Protein AF-A0A6M0Q3J5-F1 (afdb_monomer_lite)

Radius of gyration: 30.55 Å; chains: 1; bounding box: 60×65×87 Å

Organism: NCBI:txid1808955

Structure (mmCIF, N/CA/C/O backbone):
data_AF-A0A6M0Q3J5-F1
#
_entry.id   AF-A0A6M0Q3J5-F1
#
loop_
_atom_site.group_PDB
_atom_site.id
_atom_site.type_symbol
_atom_site.label_atom_id
_atom_site.label_alt_id
_atom_site.label_comp_id
_atom_site.label_asym_id
_atom_site.label_entity_id
_atom_site.label_seq_id
_atom_site.pdbx_PDB_ins_code
_atom_site.Cartn_x
_atom_site.Cartn_y
_atom_site.Cartn_z
_atom_site.occupancy
_atom_site.B_iso_or_equiv
_atom_site.auth_seq_id
_atom_site.auth_comp_id
_atom_site.auth_asym_id
_atom_site.auth_atom_id
_atom_site.pdbx_PDB_model_num
ATOM 1 N N . MET A 1 1 ? -9.191 -43.808 -15.922 1.00 65.81 1 MET A N 1
ATOM 2 C CA . MET A 1 1 ? -8.450 -42.594 -15.498 1.00 65.81 1 MET A CA 1
ATOM 3 C C . MET A 1 1 ? -8.724 -41.432 -16.451 1.00 65.81 1 MET A C 1
ATOM 5 O O . MET A 1 1 ? -8.985 -40.337 -15.970 1.00 65.81 1 MET A O 1
ATOM 9 N N . GLU A 1 2 ? -8.771 -41.676 -17.765 1.00 72.38 2 GLU A N 1
ATOM 10 C CA . GLU A 1 2 ? -9.111 -40.664 -18.781 1.00 72.38 2 GLU A CA 1
ATOM 11 C C . GLU A 1 2 ? -10.454 -39.964 -18.555 1.00 72.38 2 GLU A C 1
ATOM 13 O O . GLU A 1 2 ? -10.514 -38.746 -18.610 1.00 72.38 2 GLU A O 1
ATOM 18 N N . GLU A 1 3 ? -11.512 -40.691 -18.198 1.00 71.25 3 GLU A N 1
ATOM 19 C CA . GLU A 1 3 ? -12.834 -40.093 -17.959 1.00 71.25 3 GLU A CA 1
ATOM 20 C C . GLU A 1 3 ? -12.821 -39.019 -16.850 1.00 71.25 3 GLU A C 1
ATOM 22 O O . GLU A 1 3 ? -13.432 -37.958 -16.981 1.00 71.25 3 GLU A O 1
ATOM 27 N N . LYS A 1 4 ? -12.033 -39.239 -15.785 1.00 71.50 4 LYS A N 1
ATOM 28 C CA . LYS A 1 4 ? -11.842 -38.258 -14.703 1.00 71.50 4 LYS A CA 1
ATOM 29 C C . LYS A 1 4 ? -11.059 -37.030 -15.178 1.00 71.50 4 LYS A C 1
ATOM 31 O O . LYS A 1 4 ? -11.392 -35.917 -14.782 1.00 71.50 4 LYS A O 1
ATOM 36 N N . LEU A 1 5 ? -10.060 -37.217 -16.044 1.00 77.62 5 LEU A N 1
ATOM 37 C CA . LEU A 1 5 ? -9.292 -36.123 -16.655 1.00 77.62 5 LEU A CA 1
ATOM 38 C C . LEU A 1 5 ? -10.153 -35.289 -17.612 1.00 77.62 5 LEU A C 1
ATOM 40 O O . LEU A 1 5 ? -10.054 -34.062 -17.621 1.00 77.62 5 LEU A O 1
ATOM 44 N N . THR A 1 6 ? -11.035 -35.938 -18.370 1.00 77.56 6 THR A N 1
ATOM 45 C CA . THR A 1 6 ? -11.965 -35.275 -19.290 1.00 77.56 6 THR A CA 1
ATOM 46 C C . THR A 1 6 ? -13.000 -34.451 -18.528 1.00 77.56 6 THR A C 1
ATOM 48 O O . THR A 1 6 ? -13.228 -33.291 -18.872 1.00 77.56 6 THR A O 1
ATOM 51 N N . ASN A 1 7 ? -13.557 -34.992 -17.440 1.00 74.44 7 ASN A N 1
ATOM 52 C CA . ASN A 1 7 ? -14.497 -34.266 -16.583 1.00 74.44 7 ASN A CA 1
ATOM 53 C C . ASN A 1 7 ? -13.834 -33.084 -15.860 1.00 74.44 7 ASN A C 1
ATOM 55 O O . ASN A 1 7 ? -14.429 -32.011 -15.790 1.00 74.44 7 ASN A O 1
ATOM 59 N N . LEU A 1 8 ? -12.584 -33.231 -15.407 1.00 72.88 8 LEU A N 1
ATOM 60 C CA . LEU A 1 8 ? -11.825 -32.136 -14.796 1.00 72.88 8 LEU A CA 1
ATOM 61 C C . LEU A 1 8 ? -11.532 -31.014 -15.803 1.00 72.88 8 LEU A C 1
ATOM 63 O O . LEU A 1 8 ? -11.760 -29.847 -15.498 1.00 72.88 8 LEU A O 1
ATOM 67 N N . ARG A 1 9 ? -11.099 -31.353 -17.028 1.00 74.25 9 ARG A N 1
ATOM 68 C CA . ARG A 1 9 ? -10.924 -30.369 -18.114 1.00 74.25 9 ARG A CA 1
ATOM 69 C C . ARG A 1 9 ? -12.221 -29.631 -18.415 1.00 74.25 9 ARG A C 1
ATOM 71 O O . ARG A 1 9 ? -12.205 -28.418 -18.590 1.00 74.25 9 ARG A O 1
ATOM 78 N N . LYS A 1 10 ? -13.341 -30.353 -18.471 1.00 77.06 10 LYS A N 1
ATOM 79 C CA . LYS A 1 10 ? -14.651 -29.764 -18.755 1.00 77.06 10 LYS A CA 1
ATOM 80 C C . LYS A 1 10 ? -15.089 -28.811 -17.640 1.00 77.06 10 LYS A C 1
ATOM 82 O O . LYS A 1 10 ? -15.526 -27.713 -17.956 1.00 77.06 10 LYS A O 1
ATOM 87 N N . ALA A 1 11 ? -14.881 -29.190 -16.376 1.00 73.12 11 ALA A N 1
ATOM 88 C CA . ALA A 1 11 ? -15.165 -28.352 -15.211 1.00 73.12 11 ALA A CA 1
ATOM 89 C C . AL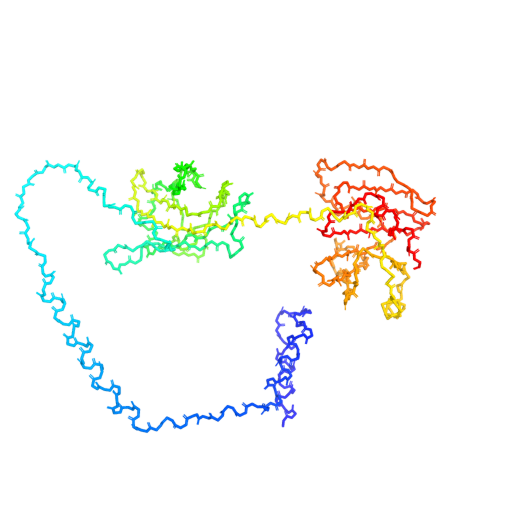A A 1 11 ? -14.269 -27.104 -15.144 1.00 73.12 11 ALA A C 1
ATOM 91 O O . ALA A 1 11 ? -14.760 -26.015 -14.871 1.00 73.12 11 ALA A O 1
ATOM 92 N N . MET A 1 12 ? -12.973 -27.233 -15.453 1.00 64.38 12 MET A N 1
ATOM 93 C CA . MET A 1 12 ? -12.054 -26.090 -15.536 1.00 64.38 12 MET A CA 1
ATOM 94 C C . MET A 1 12 ? -12.415 -25.131 -16.677 1.00 64.38 12 MET A C 1
ATOM 96 O O . MET A 1 12 ? -12.237 -23.927 -16.539 1.00 64.38 12 MET A O 1
ATOM 100 N N . ASN A 1 13 ? -12.945 -25.652 -17.786 1.00 62.03 13 ASN A N 1
ATOM 101 C CA . ASN A 1 13 ? -13.347 -24.848 -18.941 1.00 62.03 13 ASN A CA 1
ATOM 102 C C . ASN A 1 13 ? -14.748 -24.223 -18.805 1.00 62.03 13 ASN A C 1
ATOM 104 O O . ASN A 1 13 ? -15.088 -23.353 -19.609 1.00 62.03 13 ASN A O 1
ATOM 108 N N . SER A 1 14 ? -15.569 -24.673 -17.846 1.00 64.25 14 SER A N 1
ATOM 109 C CA . SER A 1 14 ? -16.955 -24.221 -17.657 1.00 64.25 14 SER A CA 1
ATOM 110 C C . SER A 1 14 ? -17.139 -23.179 -16.553 1.00 64.25 14 SER A C 1
ATOM 112 O O . SER A 1 14 ? -18.271 -22.765 -16.313 1.00 64.25 14 SER A O 1
ATOM 114 N N . THR A 1 15 ? -16.082 -22.764 -15.851 1.00 60.84 15 THR A N 1
ATOM 115 C CA . THR A 1 15 ? -16.193 -21.672 -14.875 1.00 60.84 15 THR A CA 1
ATOM 116 C C . THR A 1 15 ? -16.278 -20.325 -15.596 1.00 60.84 15 THR A C 1
ATOM 118 O O . THR A 1 15 ? -15.696 -20.118 -16.660 1.00 60.84 15 THR A O 1
ATOM 121 N N . THR A 1 16 ? -17.010 -19.381 -15.011 1.00 45.00 16 THR A N 1
ATOM 122 C CA . THR A 1 16 ? -17.243 -18.022 -15.536 1.00 45.00 16 THR A CA 1
ATOM 123 C C . THR A 1 16 ? -16.003 -17.118 -15.511 1.00 45.00 16 THR A C 1
ATOM 125 O O . THR A 1 16 ? -16.089 -15.950 -15.876 1.00 45.00 16 THR A O 1
ATOM 128 N N . HIS A 1 17 ? -14.839 -17.647 -15.124 1.00 51.31 17 HIS A N 1
ATOM 129 C CA . HIS A 1 17 ? -13.573 -16.925 -15.009 1.00 51.31 17 HIS A CA 1
ATOM 130 C C . HIS A 1 17 ? -12.544 -17.497 -15.998 1.00 51.31 17 HIS A C 1
ATOM 132 O O . HIS A 1 17 ? -11.647 -18.253 -15.625 1.00 51.31 17 HIS A O 1
ATOM 138 N N . LYS A 1 18 ? -12.690 -17.167 -17.289 1.00 44.41 18 LYS A N 1
ATOM 139 C CA . LYS A 1 18 ? -11.701 -17.492 -18.332 1.00 44.41 18 LYS A CA 1
ATOM 140 C C . LYS A 1 18 ? -10.540 -16.491 -18.279 1.00 44.41 18 LYS A C 1
ATOM 142 O O . LYS A 1 18 ? -10.718 -15.343 -18.661 1.00 44.41 18 LYS A O 1
ATOM 147 N N . GLY A 1 19 ? -9.362 -16.937 -17.837 1.00 56.72 19 GLY A N 1
ATOM 148 C CA . GLY A 1 19 ? -8.134 -16.131 -17.799 1.00 56.72 19 GLY A CA 1
ATOM 149 C C . GLY A 1 19 ? -6.915 -16.914 -17.292 1.00 56.72 19 GLY A C 1
ATOM 150 O O . GLY A 1 19 ? -7.058 -17.969 -16.668 1.00 56.72 19 GLY A O 1
ATOM 151 N N . THR A 1 20 ? -5.711 -16.413 -17.584 1.00 56.66 20 THR A N 1
ATOM 152 C CA . THR A 1 20 ? -4.378 -16.963 -17.252 1.00 56.66 20 THR A CA 1
ATOM 153 C C . THR A 1 20 ? -4.067 -16.914 -15.746 1.00 56.66 20 THR A C 1
ATOM 155 O O . THR A 1 20 ? -3.106 -16.296 -15.313 1.00 56.66 20 THR A O 1
ATOM 158 N N . HIS A 1 21 ? -4.866 -17.576 -14.906 1.00 61.03 21 HIS A N 1
ATOM 159 C CA . HIS A 1 21 ? -4.703 -17.474 -13.447 1.00 61.03 21 HIS A CA 1
ATOM 160 C C . HIS A 1 21 ? -3.778 -18.507 -12.810 1.00 61.03 21 HIS A C 1
ATOM 162 O O . HIS A 1 21 ? -3.413 -18.340 -11.651 1.00 61.03 21 HIS A O 1
ATOM 168 N N . PHE A 1 22 ? -3.371 -19.552 -13.534 1.00 61.06 22 PHE A N 1
ATOM 169 C CA . PHE A 1 22 ? -2.391 -20.489 -12.997 1.00 61.06 22 PHE A CA 1
ATOM 170 C C . PHE A 1 22 ? -0.996 -20.134 -13.477 1.00 61.06 22 PHE A C 1
ATOM 172 O O . PHE A 1 22 ? -0.656 -20.374 -14.637 1.00 61.06 22 PHE A O 1
ATOM 179 N N . THR A 1 23 ? -0.173 -19.626 -12.563 1.00 69.38 23 THR A N 1
ATOM 180 C CA . THR A 1 23 ? 1.272 -19.538 -12.795 1.00 69.38 23 THR A CA 1
ATOM 181 C C . THR A 1 23 ? 1.825 -20.942 -13.058 1.00 69.38 23 THR A C 1
ATOM 183 O O . THR A 1 23 ? 1.262 -21.941 -12.588 1.00 69.38 23 THR A O 1
ATOM 186 N N . GLU A 1 24 ? 2.938 -21.068 -13.787 1.00 68.62 24 GLU A N 1
ATOM 187 C CA . GLU A 1 24 ? 3.548 -22.389 -14.029 1.00 68.62 24 GLU A CA 1
ATOM 188 C C . GLU A 1 24 ? 3.849 -23.137 -12.717 1.00 68.62 24 GLU A C 1
ATOM 190 O O . GLU A 1 24 ? 3.681 -24.354 -12.634 1.00 68.62 24 GLU A O 1
ATOM 195 N N . ILE A 1 25 ? 4.145 -22.407 -11.636 1.00 63.59 25 ILE A N 1
ATOM 196 C CA . ILE A 1 25 ? 4.325 -22.959 -10.286 1.00 63.59 25 ILE A CA 1
ATOM 197 C C . ILE A 1 25 ? 3.038 -23.626 -9.770 1.00 63.59 25 ILE A C 1
ATOM 199 O O . ILE A 1 25 ? 3.082 -24.735 -9.228 1.00 63.59 25 ILE A O 1
ATOM 203 N N . GLN A 1 26 ? 1.876 -22.990 -9.943 1.00 64.12 26 GLN A N 1
ATOM 204 C CA . GLN A 1 26 ? 0.592 -23.567 -9.537 1.00 64.12 26 GLN A CA 1
ATOM 205 C C . GLN A 1 26 ? 0.218 -24.773 -10.407 1.00 64.12 26 GLN A C 1
ATOM 207 O O . GLN A 1 26 ? -0.245 -25.786 -9.877 1.00 64.12 26 GLN A O 1
ATOM 212 N N . LYS A 1 27 ? 0.511 -24.734 -11.715 1.00 74.81 27 LYS A N 1
ATOM 213 C CA . LYS A 1 27 ? 0.325 -25.893 -12.605 1.00 74.81 27 LYS A CA 1
ATOM 214 C C . LYS A 1 27 ? 1.196 -27.081 -12.179 1.00 74.81 27 LYS A C 1
ATOM 216 O O . LYS A 1 27 ? 0.712 -28.213 -12.176 1.00 74.81 27 LYS A O 1
ATOM 221 N N . ILE A 1 28 ? 2.444 -26.850 -11.760 1.00 67.94 28 ILE A N 1
ATOM 222 C CA . ILE A 1 28 ? 3.341 -27.896 -11.235 1.00 67.94 28 ILE A CA 1
ATOM 223 C C . ILE A 1 28 ? 2.792 -28.497 -9.932 1.00 67.94 28 ILE A C 1
ATOM 225 O O . ILE A 1 28 ? 2.789 -29.721 -9.783 1.00 67.94 28 ILE A O 1
ATOM 229 N N . LYS A 1 29 ? 2.281 -27.672 -9.005 1.00 68.81 29 LYS A N 1
ATOM 230 C CA . LYS A 1 29 ? 1.655 -28.155 -7.758 1.00 68.81 29 LYS A CA 1
ATOM 231 C C . LYS A 1 29 ? 0.421 -29.022 -8.032 1.00 68.81 29 LYS A C 1
ATOM 233 O O . LYS A 1 29 ? 0.284 -30.084 -7.430 1.00 68.81 29 LYS A O 1
ATOM 238 N N . ILE A 1 30 ? -0.421 -28.629 -8.989 1.00 70.94 30 ILE A N 1
ATOM 239 C CA . ILE A 1 30 ? -1.600 -29.405 -9.407 1.00 70.94 30 ILE A CA 1
ATOM 240 C C . ILE A 1 30 ? -1.184 -30.730 -10.065 1.00 70.94 30 ILE A C 1
ATOM 242 O O . ILE A 1 30 ? -1.734 -31.779 -9.732 1.00 70.94 30 ILE A O 1
ATOM 246 N N . ARG A 1 31 ? -0.171 -30.724 -10.948 1.00 72.50 31 ARG A N 1
ATOM 247 C CA . ARG A 1 31 ? 0.362 -31.960 -11.553 1.00 72.50 31 ARG A CA 1
ATOM 248 C C . ARG A 1 31 ? 0.915 -32.913 -10.490 1.00 72.50 31 ARG A C 1
ATOM 250 O O . ARG A 1 31 ? 0.616 -34.102 -10.562 1.00 72.50 31 ARG A O 1
ATOM 257 N N . LYS A 1 32 ? 1.648 -32.410 -9.488 1.00 66.50 32 LYS A N 1
ATOM 258 C CA . LYS A 1 32 ? 2.148 -33.218 -8.359 1.00 66.50 32 LYS A CA 1
ATOM 259 C C . LYS A 1 32 ? 1.013 -33.812 -7.516 1.00 66.50 32 LYS A C 1
ATOM 261 O O . LYS A 1 32 ? 1.089 -34.980 -7.155 1.00 66.50 32 LYS A O 1
ATOM 266 N N . ALA A 1 33 ? -0.054 -33.053 -7.263 1.00 66.50 33 ALA A N 1
ATOM 267 C CA . ALA A 1 33 ? -1.224 -33.547 -6.532 1.00 66.50 33 ALA A CA 1
ATOM 268 C C . ALA A 1 33 ? -2.001 -34.633 -7.305 1.00 66.50 33 ALA A C 1
ATOM 270 O O . ALA A 1 33 ? -2.508 -35.576 -6.704 1.00 66.50 33 ALA A O 1
ATOM 271 N N . LEU A 1 34 ? -2.069 -34.531 -8.638 1.00 67.69 34 LEU A N 1
ATOM 272 C CA . LEU A 1 34 ? -2.771 -35.496 -9.494 1.00 67.69 34 LEU A CA 1
ATOM 273 C C . LEU A 1 34 ? -2.022 -36.823 -9.682 1.00 67.69 34 LEU A C 1
ATOM 275 O O . LEU A 1 34 ? -2.671 -37.849 -9.873 1.00 67.69 34 LEU A O 1
ATOM 279 N N . HIS A 1 35 ? -0.687 -36.823 -9.624 1.00 64.69 35 HIS A N 1
ATOM 280 C CA . HIS A 1 35 ? 0.125 -38.027 -9.855 1.00 64.69 35 HIS A CA 1
ATOM 281 C C . HIS A 1 35 ? 0.341 -38.898 -8.607 1.00 64.69 35 HIS A C 1
ATOM 283 O O . HIS A 1 35 ? 1.013 -39.915 -8.698 1.00 64.69 35 HIS A O 1
ATOM 289 N N . GLY A 1 36 ? -0.273 -38.573 -7.463 1.00 53.09 36 GLY A N 1
ATOM 290 C CA . GLY A 1 36 ? -0.495 -39.549 -6.389 1.00 53.09 36 GLY A CA 1
ATOM 291 C C . GLY A 1 36 ? 0.750 -40.194 -5.757 1.00 53.09 36 GLY A C 1
ATOM 292 O O . GLY A 1 36 ? 0.608 -41.212 -5.083 1.00 53.09 36 GLY A O 1
ATOM 293 N N . GLU A 1 37 ? 1.949 -39.627 -5.901 1.00 48.47 37 GLU A N 1
ATOM 294 C CA . GLU A 1 37 ? 3.165 -40.101 -5.214 1.00 48.47 37 GLU A CA 1
ATOM 295 C C . GLU A 1 37 ? 3.321 -39.444 -3.839 1.00 48.47 37 GLU A C 1
ATOM 297 O O . GLU A 1 37 ? 4.296 -38.773 -3.517 1.00 48.47 37 GLU A O 1
ATOM 302 N N . GLY A 1 38 ? 2.296 -39.621 -3.014 1.00 52.16 38 GLY A N 1
ATOM 303 C CA . GLY A 1 38 ? 2.264 -39.110 -1.653 1.00 52.16 38 GLY A CA 1
ATOM 304 C C . GLY A 1 38 ? 1.264 -39.884 -0.819 1.00 52.16 38 GLY A C 1
ATOM 305 O O . GLY A 1 38 ? 0.339 -39.298 -0.262 1.00 52.16 38 GLY A O 1
ATOM 306 N N . LYS A 1 39 ? 1.417 -41.214 -0.749 1.00 44.00 39 LYS A N 1
ATOM 307 C CA . LYS A 1 39 ? 0.810 -41.992 0.335 1.00 44.00 39 LYS A CA 1
ATOM 308 C C . LYS A 1 39 ? 1.427 -41.495 1.641 1.00 44.00 39 LYS A C 1
ATOM 310 O O . LYS A 1 39 ? 2.462 -41.992 2.068 1.00 44.00 39 LYS A O 1
ATOM 315 N N . ILE A 1 40 ? 0.796 -40.502 2.260 1.00 46.41 40 ILE A N 1
ATOM 316 C CA . ILE A 1 40 ? 0.988 -40.233 3.680 1.00 46.41 40 ILE A CA 1
ATOM 317 C C . ILE A 1 40 ? 0.460 -41.483 4.373 1.00 46.41 40 ILE A C 1
ATOM 319 O O . ILE A 1 40 ? -0.748 -41.725 4.411 1.00 46.41 40 ILE A O 1
ATOM 323 N N . GLU A 1 41 ? 1.379 -42.336 4.816 1.00 43.38 41 GLU A N 1
ATOM 324 C CA . GLU A 1 41 ? 1.047 -43.474 5.653 1.00 43.38 41 GLU A CA 1
ATOM 325 C C . GLU A 1 41 ? 0.266 -42.943 6.852 1.00 43.38 41 GLU A C 1
ATOM 327 O O . GLU A 1 41 ? 0.770 -42.161 7.657 1.00 43.38 41 GLU A O 1
ATOM 332 N N . SER A 1 42 ? -1.006 -43.331 6.941 1.00 46.59 42 SER A N 1
ATOM 333 C CA . SER A 1 42 ? -1.836 -43.057 8.102 1.00 46.59 42 SER A CA 1
ATOM 334 C C . SER A 1 42 ? -1.119 -43.638 9.316 1.00 46.59 42 SER A C 1
ATOM 336 O O . SER A 1 42 ? -1.055 -44.863 9.472 1.00 46.59 42 SER A O 1
ATOM 338 N N . ILE A 1 43 ? -0.549 -42.770 10.149 1.00 44.81 43 ILE A N 1
ATOM 339 C CA . ILE A 1 43 ? 0.088 -43.156 11.402 1.00 44.81 43 ILE A CA 1
ATOM 340 C C . ILE A 1 43 ? -0.984 -43.885 12.208 1.00 44.81 43 ILE A C 1
ATOM 342 O O . ILE A 1 43 ? -1.943 -43.280 12.686 1.00 44.81 43 ILE A O 1
ATOM 346 N N . LYS A 1 44 ? -0.858 -45.212 12.308 1.00 48.44 44 LYS A N 1
ATOM 347 C CA . LYS A 1 44 ? -1.706 -46.039 13.166 1.00 48.44 44 LYS A CA 1
ATOM 348 C C . LYS A 1 44 ? -1.445 -45.598 14.599 1.00 48.44 44 LYS A C 1
ATOM 350 O O . LYS A 1 44 ? -0.504 -46.072 15.235 1.00 48.44 44 LYS A O 1
ATOM 355 N N . LEU A 1 45 ? -2.256 -44.659 15.083 1.00 50.44 45 LEU A N 1
ATOM 356 C CA . LEU A 1 45 ? -2.202 -44.169 16.449 1.00 50.44 45 LEU A CA 1
ATOM 357 C C . LEU A 1 45 ? -2.419 -45.377 17.370 1.00 50.44 45 LEU A C 1
ATOM 359 O O . LEU A 1 45 ? -3.498 -45.974 17.413 1.00 50.44 45 LEU A O 1
ATOM 363 N N . LYS A 1 46 ? -1.346 -45.816 18.034 1.00 57.97 46 LYS A N 1
ATOM 364 C CA . LYS A 1 46 ? -1.377 -46.976 18.924 1.00 57.97 46 LYS A CA 1
ATOM 365 C C . LYS A 1 46 ? -2.363 -46.665 20.049 1.00 57.97 46 LYS A C 1
ATOM 367 O O . LYS A 1 46 ? -2.237 -45.630 20.696 1.00 57.97 46 LYS A O 1
ATOM 372 N N . ARG A 1 47 ? -3.306 -47.580 20.310 1.00 59.22 47 ARG A N 1
ATOM 373 C CA . ARG A 1 47 ? -4.355 -47.468 21.352 1.00 59.22 47 ARG A CA 1
ATOM 374 C C . ARG A 1 47 ? -3.823 -47.055 22.735 1.00 59.22 47 ARG A C 1
ATOM 376 O O . ARG A 1 47 ? -4.573 -46.515 23.532 1.00 59.22 47 ARG A O 1
ATOM 383 N N . TYR A 1 48 ? -2.529 -47.244 22.990 1.00 62.06 48 TYR A N 1
ATOM 384 C CA . TYR A 1 48 ? -1.825 -46.769 24.180 1.00 62.06 48 TYR A CA 1
ATOM 385 C C . TYR A 1 48 ? -1.887 -45.241 24.386 1.00 62.06 48 TYR A C 1
ATOM 387 O O . TYR A 1 48 ? -1.977 -44.792 25.522 1.00 62.06 48 TYR A O 1
ATOM 395 N N . LEU A 1 49 ? -1.919 -44.432 23.319 1.00 58.88 49 LEU A N 1
ATOM 396 C CA . LEU A 1 49 ? -1.933 -42.963 23.429 1.00 58.88 49 LEU A CA 1
ATOM 397 C C . LEU A 1 49 ? -3.257 -42.436 24.017 1.00 58.88 49 LEU A C 1
ATOM 399 O O . LEU A 1 49 ? -3.262 -41.443 24.738 1.00 58.88 49 LEU A O 1
ATOM 403 N N . VAL A 1 50 ? -4.363 -43.162 23.810 1.00 62.44 50 VAL A N 1
ATOM 404 C CA . VAL A 1 50 ? -5.670 -42.851 24.418 1.00 62.44 50 VAL A CA 1
ATOM 405 C C . VAL A 1 50 ? -5.650 -43.065 25.937 1.00 62.44 50 VAL A C 1
ATOM 407 O O . VAL A 1 50 ? -6.269 -42.295 26.662 1.00 62.44 50 VAL A O 1
ATOM 410 N N . TYR A 1 51 ? -4.901 -44.056 26.433 1.00 69.38 51 TYR A N 1
ATOM 411 C CA . TYR A 1 51 ? -4.804 -44.346 27.870 1.00 69.38 51 TYR A CA 1
ATOM 412 C C . TYR A 1 51 ? -3.893 -43.377 28.636 1.00 69.38 51 TYR A C 1
ATOM 414 O O . TYR A 1 51 ? -4.054 -43.225 29.843 1.00 69.38 51 TYR A O 1
ATOM 422 N N . VAL A 1 52 ? -2.954 -42.708 27.957 1.00 72.00 52 VAL A N 1
ATOM 423 C CA . VAL A 1 52 ? -2.068 -41.712 28.589 1.00 72.00 52 VAL A CA 1
ATOM 424 C C . VAL A 1 52 ? -2.734 -40.331 28.668 1.00 72.00 52 VAL A C 1
ATOM 426 O O . VAL A 1 52 ? -2.486 -39.584 29.609 1.00 72.00 52 VAL A O 1
ATOM 429 N N . MET A 1 53 ? -3.624 -39.996 27.729 1.00 68.81 53 MET A N 1
ATOM 430 C CA . MET A 1 53 ? -4.252 -38.665 27.665 1.00 68.81 53 MET A CA 1
ATOM 431 C C . MET A 1 53 ? -5.471 -38.497 28.591 1.00 68.81 53 MET A C 1
ATOM 433 O O . MET A 1 53 ? -5.794 -37.375 28.988 1.00 68.81 53 MET A O 1
ATOM 437 N N . THR A 1 54 ? -6.143 -39.585 28.978 1.00 74.94 54 THR A N 1
ATOM 438 C CA . THR A 1 54 ? -7.301 -39.555 29.891 1.00 74.94 54 THR A CA 1
ATOM 439 C C . THR A 1 54 ? -6.983 -39.078 31.315 1.00 74.94 54 THR A C 1
ATOM 441 O O . THR A 1 54 ? -7.708 -38.219 31.811 1.00 74.94 54 THR A O 1
ATOM 444 N N . PRO A 1 55 ? -5.919 -39.535 32.003 1.00 78.25 55 PRO A N 1
ATOM 445 C CA . PRO A 1 55 ? -5.613 -39.013 33.337 1.00 78.25 55 PRO A CA 1
ATOM 446 C C . PRO A 1 55 ? -5.189 -37.535 33.306 1.00 78.25 55 PRO A C 1
ATOM 448 O O . PRO A 1 55 ? -5.545 -36.782 34.208 1.00 78.25 55 PRO A O 1
ATOM 451 N N . VAL A 1 56 ? -4.503 -37.086 32.246 1.00 80.44 56 VAL A N 1
ATOM 452 C CA . VAL A 1 56 ? -4.073 -35.681 32.091 1.00 80.44 56 VAL A CA 1
ATOM 453 C C . VAL A 1 56 ? -5.271 -34.733 31.979 1.00 80.44 56 VAL A C 1
ATOM 455 O O . VAL A 1 56 ? -5.281 -33.671 32.598 1.00 80.44 56 VAL A O 1
ATOM 458 N N . THR A 1 57 ? -6.312 -35.131 31.245 1.00 78.12 57 THR A N 1
ATOM 459 C CA . THR A 1 57 ? -7.539 -34.329 31.105 1.00 78.12 57 THR A CA 1
ATOM 460 C C . THR A 1 57 ? -8.342 -34.250 32.405 1.00 78.12 57 THR A C 1
ATOM 462 O O . THR A 1 57 ? -8.863 -33.183 32.723 1.00 78.12 57 THR A O 1
ATOM 465 N N . ILE A 1 58 ? -8.377 -35.322 33.206 1.00 84.00 58 ILE A N 1
ATOM 466 C CA . ILE A 1 58 ? -9.035 -35.316 34.526 1.00 84.00 58 ILE A CA 1
ATOM 467 C C . ILE A 1 58 ? -8.313 -34.371 35.502 1.00 84.00 58 ILE A C 1
ATOM 469 O O . ILE A 1 58 ? -8.967 -33.616 36.220 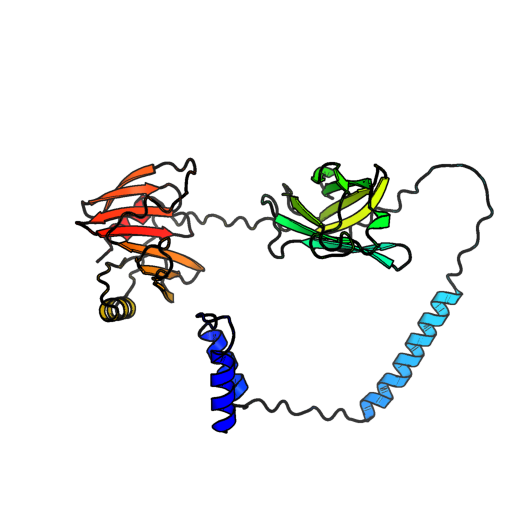1.00 84.00 58 ILE A O 1
ATOM 473 N N . VAL A 1 59 ? -6.976 -34.363 35.503 1.00 87.62 59 VAL A N 1
ATOM 474 C CA . VAL A 1 59 ? -6.186 -33.461 36.361 1.00 87.62 59 VAL A CA 1
ATOM 475 C C . VAL A 1 59 ? -6.381 -31.995 35.961 1.00 87.62 59 VAL A C 1
ATOM 477 O O . VAL A 1 59 ? -6.586 -31.151 36.829 1.00 87.62 59 VAL A O 1
ATOM 480 N N . LEU A 1 60 ? -6.392 -31.686 34.660 1.00 81.31 60 LEU A N 1
ATOM 481 C CA . LEU A 1 60 ? -6.651 -30.326 34.168 1.00 81.31 60 LEU A CA 1
ATOM 482 C C . LEU A 1 60 ? -8.055 -29.822 34.536 1.00 81.31 60 LEU A C 1
ATOM 484 O O . LEU A 1 60 ? -8.200 -28.672 34.951 1.00 81.31 60 LEU A O 1
ATOM 488 N N . ALA A 1 61 ? -9.074 -30.680 34.447 1.00 81.44 61 ALA A N 1
ATOM 489 C CA . ALA A 1 61 ? -10.434 -30.330 34.853 1.00 81.44 61 ALA A CA 1
ATOM 490 C C . ALA A 1 61 ? -10.543 -30.068 36.368 1.00 81.44 61 ALA A C 1
ATOM 492 O O . ALA A 1 61 ? -11.219 -29.127 36.779 1.00 81.44 61 ALA A O 1
ATOM 493 N N . ALA A 1 62 ? -9.841 -30.848 37.200 1.00 82.06 62 ALA A N 1
ATOM 494 C CA . ALA A 1 62 ? -9.811 -30.633 38.647 1.00 82.06 62 ALA A CA 1
ATOM 495 C C . ALA A 1 62 ? -9.150 -29.295 39.027 1.00 82.06 62 ALA A C 1
ATOM 497 O O . ALA A 1 62 ? -9.647 -28.599 39.910 1.00 82.06 62 ALA A O 1
ATOM 498 N N . ILE A 1 63 ? -8.076 -28.903 38.330 1.00 82.88 63 ILE A N 1
ATOM 499 C CA . ILE A 1 63 ? -7.395 -27.616 38.551 1.00 82.88 63 ILE A CA 1
ATOM 500 C C . ILE A 1 63 ? -8.321 -26.441 38.203 1.00 82.88 63 ILE A C 1
ATOM 502 O O . ILE A 1 63 ? -8.444 -25.509 38.998 1.00 82.88 63 ILE A O 1
ATOM 506 N N . MET A 1 64 ? -9.024 -26.507 37.067 1.00 77.69 64 MET A N 1
ATOM 507 C CA . MET A 1 64 ? -9.997 -25.476 36.672 1.00 77.69 64 MET A CA 1
ATOM 508 C C . MET A 1 64 ? -11.114 -25.310 37.712 1.00 77.69 64 MET A C 1
ATOM 510 O O . MET A 1 64 ? -11.426 -24.186 38.099 1.00 77.69 64 MET A O 1
ATOM 514 N N . LEU A 1 65 ? -11.638 -26.417 38.251 1.00 76.94 65 LEU A N 1
ATOM 515 C CA . LEU A 1 65 ? -12.701 -26.377 39.261 1.00 76.94 65 LEU A CA 1
ATOM 516 C C . LEU A 1 65 ? -12.240 -25.739 40.584 1.00 76.94 65 LEU A C 1
ATOM 518 O O . LEU A 1 65 ? -13.013 -25.061 41.257 1.00 76.94 65 LEU A O 1
ATOM 522 N N . THR A 1 66 ? -10.970 -25.931 40.962 1.00 74.69 66 THR A N 1
ATOM 523 C CA . THR A 1 66 ? -10.418 -25.285 42.164 1.00 74.69 66 THR A CA 1
ATOM 524 C C . THR A 1 66 ? -10.214 -23.781 41.994 1.00 74.69 66 THR A C 1
ATOM 526 O O . THR A 1 66 ? -10.352 -23.050 42.970 1.00 74.69 66 THR A O 1
ATOM 529 N N . PHE A 1 67 ? -9.951 -23.309 40.771 1.00 71.12 67 PHE A N 1
ATOM 530 C CA . PHE A 1 67 ? -9.713 -21.891 40.491 1.00 71.12 67 PHE A CA 1
ATOM 531 C C . PHE A 1 67 ? -11.005 -21.057 40.554 1.00 71.12 67 PHE A C 1
ATOM 533 O O . PHE A 1 67 ? -10.987 -19.923 41.033 1.00 71.12 67 PHE A O 1
ATOM 540 N N . GLU A 1 68 ? -12.143 -21.630 40.143 1.00 64.56 68 GLU A N 1
ATOM 541 C CA . GLU A 1 68 ? -13.461 -20.984 40.260 1.00 64.56 68 GLU A CA 1
ATOM 542 C C . GLU A 1 68 ? -13.937 -20.866 41.716 1.00 64.56 68 GLU A C 1
ATOM 544 O O . GLU A 1 68 ? -14.550 -19.866 42.090 1.00 64.56 68 GLU A O 1
ATOM 549 N N . LEU A 1 69 ? -13.614 -21.841 42.572 1.00 64.50 69 LEU A N 1
ATOM 550 C CA . LEU A 1 69 ? -14.044 -21.830 43.975 1.00 64.50 69 LEU A CA 1
ATOM 551 C C . LEU A 1 69 ? -13.271 -20.823 44.839 1.00 64.50 69 LEU A C 1
ATOM 553 O O . LEU A 1 69 ? -13.833 -20.288 45.793 1.00 64.50 69 LEU A O 1
ATOM 557 N N . THR A 1 70 ? -12.008 -20.529 44.518 1.00 64.62 70 THR A N 1
ATOM 558 C CA . THR A 1 70 ? -11.193 -19.578 45.297 1.00 64.62 70 THR A CA 1
ATOM 559 C C . THR A 1 70 ? -11.334 -18.123 44.855 1.00 64.62 70 THR A C 1
ATOM 561 O O . THR A 1 70 ? -11.029 -17.233 45.643 1.00 64.62 70 THR A O 1
ATOM 564 N N . ASN A 1 71 ? -11.836 -17.861 43.644 1.00 55.50 71 ASN A N 1
ATOM 565 C CA . ASN A 1 71 ? -11.985 -16.506 43.097 1.00 55.50 71 ASN A CA 1
ATOM 566 C C . ASN A 1 71 ? -13.413 -15.947 43.203 1.00 55.50 71 ASN A C 1
ATOM 568 O O . ASN A 1 71 ? -13.794 -15.077 42.422 1.00 55.50 71 ASN A O 1
ATOM 572 N N . SER A 1 72 ? -14.209 -16.409 44.172 1.00 48.75 72 SER A N 1
ATOM 573 C CA . SER A 1 72 ? -15.491 -15.759 44.465 1.00 48.75 72 SER A CA 1
ATOM 574 C C . SER A 1 72 ? -15.247 -14.302 44.889 1.00 48.75 72 SER A C 1
ATOM 576 O O . SER A 1 72 ? -14.574 -14.073 45.899 1.00 48.75 72 SER A O 1
ATOM 578 N N . PRO A 1 73 ? -15.763 -13.304 44.149 1.00 47.47 73 PRO A N 1
ATOM 579 C CA . PRO A 1 73 ? -15.583 -11.908 44.500 1.00 47.47 73 PRO A CA 1
ATOM 580 C C . PRO A 1 73 ? -16.293 -11.628 45.826 1.00 47.47 73 PRO A C 1
ATOM 582 O O . PRO A 1 73 ? -17.499 -11.828 45.973 1.00 47.47 73 PRO A O 1
ATOM 585 N N . VAL A 1 74 ? -15.522 -11.168 46.810 1.00 48.84 74 VAL A N 1
ATOM 586 C CA . VAL A 1 74 ? -16.043 -10.590 48.048 1.00 48.84 74 VAL A CA 1
ATOM 587 C C . VAL A 1 74 ? -16.925 -9.407 47.656 1.00 48.84 74 VAL A C 1
ATOM 589 O O . VAL A 1 74 ? -16.413 -8.409 47.164 1.00 48.84 74 VAL A O 1
ATOM 592 N N . ASN A 1 75 ? -18.239 -9.530 47.856 1.00 49.38 75 ASN A N 1
ATOM 593 C CA . ASN A 1 75 ? -19.199 -8.437 47.690 1.00 49.38 75 ASN A CA 1
ATOM 594 C C . ASN A 1 75 ? -18.822 -7.267 48.616 1.00 49.38 75 ASN A C 1
ATOM 596 O O . ASN A 1 75 ? -18.945 -7.418 49.837 1.00 49.38 75 ASN A O 1
ATOM 600 N N . PRO A 1 76 ? -18.423 -6.093 48.096 1.00 49.94 76 PRO A N 1
ATOM 601 C CA . PRO A 1 76 ? -18.382 -4.892 48.902 1.00 49.94 76 PRO A CA 1
ATOM 602 C C . PRO A 1 76 ? -19.789 -4.288 48.993 1.00 49.94 76 PRO A C 1
ATOM 604 O O . PRO A 1 76 ? -20.506 -4.153 48.001 1.00 49.94 76 PRO A O 1
ATOM 607 N N . SER A 1 77 ? -20.171 -3.936 50.220 1.00 46.84 77 SER A N 1
ATOM 608 C CA . SER A 1 77 ? -21.383 -3.187 50.560 1.00 46.84 77 SER A CA 1
ATOM 609 C C . SER A 1 77 ? -21.598 -1.936 49.693 1.00 46.84 77 SER A C 1
ATOM 611 O O . SER A 1 77 ? -20.632 -1.316 49.246 1.00 46.84 77 SER A O 1
ATOM 613 N N . PRO A 1 78 ? -22.857 -1.489 49.531 1.00 51.03 78 PRO A N 1
ATOM 614 C CA . PRO A 1 78 ? -23.179 -0.315 48.739 1.00 51.03 78 PRO A CA 1
ATOM 615 C C . PRO A 1 78 ? -22.887 0.960 49.540 1.00 51.03 78 PRO A C 1
ATOM 617 O O . PRO A 1 78 ? -23.629 1.307 50.459 1.00 51.03 78 PRO A O 1
ATOM 620 N N . SER A 1 79 ? -21.832 1.692 49.177 1.00 41.44 79 SER A N 1
ATOM 621 C CA . SER A 1 79 ? -21.662 3.091 49.582 1.00 41.44 79 SER A CA 1
ATOM 622 C C . SER A 1 79 ? -21.612 4.000 48.357 1.00 41.44 79 SER A C 1
ATOM 624 O O . SER A 1 79 ? -20.758 3.869 47.486 1.00 41.44 79 SER A O 1
ATOM 626 N N . GLN A 1 80 ? -22.592 4.896 48.339 1.00 44.47 80 GLN A N 1
ATOM 627 C CA . GLN A 1 80 ? -22.877 5.983 47.411 1.00 44.47 80 GLN A CA 1
ATOM 628 C C . GLN A 1 80 ? -21.660 6.739 46.850 1.00 44.47 80 GLN A C 1
ATOM 630 O O . GLN A 1 80 ? -20.775 7.154 47.590 1.00 44.47 80 GLN A O 1
ATOM 635 N N . GLY A 1 81 ? -21.766 7.074 45.559 1.00 44.31 81 GLY A N 1
ATOM 636 C CA . GLY A 1 81 ? -21.489 8.426 45.068 1.00 44.31 81 GLY A CA 1
ATOM 637 C C . GLY A 1 81 ? -20.024 8.801 44.875 1.00 44.31 81 GLY A C 1
ATOM 638 O O . GLY A 1 81 ? -19.464 9.552 45.663 1.00 44.31 81 GLY A O 1
ATOM 639 N N . GLY A 1 82 ? -19.443 8.381 43.754 1.00 34.25 82 GLY A N 1
ATOM 640 C CA . GLY A 1 82 ? -18.180 8.931 43.274 1.00 34.25 82 GLY A CA 1
ATOM 641 C C . GLY A 1 82 ? -17.873 8.438 41.871 1.00 34.25 82 GLY A C 1
ATOM 642 O O . GLY A 1 82 ? -17.498 7.284 41.688 1.00 34.25 82 GLY A O 1
ATOM 643 N N . ILE A 1 83 ? -18.038 9.315 40.880 1.00 43.19 83 ILE A N 1
ATOM 644 C CA . ILE A 1 83 ? -17.538 9.125 39.517 1.00 43.19 83 ILE A CA 1
ATOM 645 C C . ILE A 1 83 ? -16.010 9.186 39.598 1.00 43.19 83 ILE A C 1
ATOM 647 O O . ILE A 1 83 ? -15.394 10.229 39.421 1.00 43.19 83 ILE A O 1
ATOM 651 N N . HIS A 1 84 ? -15.399 8.055 39.922 1.00 37.44 84 HIS A N 1
ATOM 652 C CA . HIS A 1 84 ? -14.020 7.766 39.588 1.00 37.44 84 HIS A CA 1
ATOM 653 C C . HIS A 1 84 ? -14.069 6.517 38.725 1.00 37.44 84 HIS A C 1
ATOM 655 O O . HIS A 1 84 ? -14.102 5.393 39.222 1.00 37.44 84 HIS A O 1
ATOM 661 N N . SER A 1 85 ? -14.106 6.727 37.407 1.00 37.47 85 SER A N 1
ATOM 662 C CA . SER A 1 85 ? -13.651 5.717 36.464 1.00 37.47 85 SER A CA 1
ATOM 663 C C . SER A 1 85 ? -12.217 5.391 36.861 1.00 37.47 85 SER A C 1
ATOM 665 O O . SER A 1 85 ? -11.292 6.162 36.590 1.00 37.47 85 SER A O 1
ATOM 667 N N . VAL A 1 86 ? -12.053 4.299 37.601 1.00 37.09 86 VAL A N 1
ATOM 668 C CA . VAL A 1 86 ? -10.763 3.679 37.855 1.00 37.09 86 VAL A CA 1
ATOM 669 C C . VAL A 1 86 ? -10.144 3.492 36.480 1.00 37.09 86 VAL A C 1
ATOM 671 O O . VAL A 1 86 ? -10.649 2.725 35.664 1.00 37.09 86 VAL A O 1
ATOM 674 N N . ILE A 1 87 ? -9.105 4.278 36.199 1.00 42.38 87 ILE A N 1
ATOM 675 C CA . ILE A 1 87 ? -8.217 4.070 35.066 1.00 42.38 87 ILE A CA 1
ATOM 676 C C . ILE A 1 87 ? -7.524 2.751 35.391 1.00 42.38 87 ILE A C 1
ATOM 678 O O . ILE A 1 87 ? -6.488 2.722 36.048 1.00 42.38 87 ILE A O 1
ATOM 682 N N . THR A 1 88 ? -8.179 1.648 35.040 1.00 48.78 88 THR A N 1
ATOM 683 C CA . THR A 1 88 ? -7.575 0.327 35.033 1.00 48.78 88 THR A CA 1
ATOM 684 C C . THR A 1 88 ? -6.343 0.449 34.150 1.00 48.78 88 THR A C 1
ATOM 686 O O . THR A 1 88 ? -6.423 1.045 33.070 1.00 48.78 88 THR A O 1
ATOM 689 N N . GLU A 1 89 ? -5.200 -0.004 34.663 1.00 55.97 89 GLU A N 1
ATOM 690 C CA . GLU A 1 89 ? -3.903 0.042 33.993 1.00 55.97 89 GLU A CA 1
ATOM 691 C C . GLU A 1 89 ? -4.072 -0.202 32.493 1.00 55.97 89 GLU A C 1
ATOM 693 O O . GLU A 1 89 ? -4.689 -1.185 32.079 1.00 55.97 89 GLU A O 1
ATOM 698 N N . GLN A 1 90 ? -3.617 0.754 31.678 1.00 71.81 90 GLN A N 1
ATOM 699 C CA . GLN A 1 90 ? -3.800 0.701 30.234 1.00 71.81 90 GLN A CA 1
ATOM 700 C C . GLN A 1 90 ? -3.068 -0.527 29.692 1.00 71.81 90 GLN A C 1
ATOM 702 O O . GLN A 1 90 ? -1.875 -0.457 29.408 1.00 71.81 90 GLN A O 1
ATOM 707 N N . ASN A 1 91 ? -3.779 -1.642 29.532 1.00 89.19 91 ASN A N 1
ATOM 708 C CA . ASN A 1 91 ? -3.223 -2.806 28.870 1.00 89.19 91 ASN A CA 1
ATOM 709 C C . ASN A 1 91 ? -2.969 -2.437 27.398 1.00 89.19 91 ASN A C 1
ATOM 711 O O . ASN A 1 91 ? -3.913 -2.217 26.625 1.00 89.19 91 ASN A O 1
ATOM 715 N N . TRP A 1 92 ? -1.686 -2.321 27.048 1.00 95.50 92 TRP A N 1
ATOM 716 C CA . TRP A 1 92 ? -1.194 -2.003 25.709 1.00 95.50 92 TRP A CA 1
ATOM 717 C C . TRP A 1 92 ? -0.893 -3.243 24.856 1.00 95.50 92 TRP A C 1
ATOM 719 O O . TRP A 1 92 ? -0.339 -3.111 23.773 1.00 95.50 92 TRP A O 1
ATOM 729 N N . GLU A 1 93 ? -1.270 -4.439 25.309 1.00 95.00 93 GLU A N 1
ATOM 730 C CA . GLU A 1 93 ? -1.103 -5.659 24.523 1.00 95.00 93 GLU A CA 1
ATOM 731 C C . GLU A 1 93 ? -1.896 -5.586 23.207 1.00 95.00 93 GLU A C 1
ATOM 733 O O . GLU A 1 93 ? -3.092 -5.242 23.232 1.00 95.00 93 GLU A O 1
ATOM 738 N N . PRO A 1 94 ? -1.253 -5.913 22.065 1.00 96.12 94 PRO A N 1
ATOM 739 C CA . PRO A 1 94 ? -1.916 -5.978 20.774 1.00 96.12 94 PRO A CA 1
ATOM 740 C C . PRO A 1 94 ? -3.149 -6.880 20.815 1.00 96.12 94 PRO A C 1
ATOM 742 O O . PRO A 1 94 ? -3.090 -8.033 21.241 1.00 96.12 94 PRO A O 1
ATOM 745 N N . ARG A 1 95 ? -4.271 -6.336 20.351 1.00 97.44 95 ARG A N 1
ATOM 746 C CA . ARG A 1 95 ? -5.562 -7.011 20.242 1.00 97.44 95 ARG A CA 1
ATOM 747 C C . ARG A 1 95 ? -6.356 -6.384 19.111 1.00 97.44 95 ARG A C 1
ATOM 749 O O . ARG A 1 95 ? -6.491 -5.166 19.025 1.00 97.44 95 ARG A O 1
ATOM 756 N N . ASP A 1 96 ? -6.921 -7.225 18.272 1.00 97.88 96 ASP A N 1
ATOM 757 C CA . ASP A 1 96 ? -7.790 -6.850 17.163 1.00 97.88 96 ASP A CA 1
ATOM 758 C C . ASP A 1 96 ? -9.279 -6.913 17.540 1.00 97.88 96 ASP A C 1
ATOM 760 O O . ASP A 1 96 ? -10.138 -6.584 16.727 1.00 97.88 96 ASP A O 1
ATOM 764 N N . GLN A 1 97 ? -9.599 -7.292 18.780 1.00 98.19 97 GLN A N 1
ATOM 765 C CA . GLN A 1 97 ? -10.965 -7.437 19.278 1.00 98.19 97 GLN A CA 1
ATOM 766 C C . GLN A 1 97 ? -11.157 -6.691 20.594 1.00 98.19 97 GLN A C 1
ATOM 768 O O . GLN A 1 97 ? -10.287 -6.706 21.469 1.00 98.19 97 GLN A O 1
ATOM 773 N N . PHE A 1 98 ? -12.333 -6.088 20.752 1.00 97.88 98 PHE A N 1
ATOM 774 C CA . PHE A 1 98 ? -12.795 -5.572 22.032 1.00 97.88 98 PHE A CA 1
ATOM 775 C C . PHE A 1 98 ? -13.834 -6.525 22.624 1.00 97.88 98 PHE A C 1
ATOM 777 O O . PHE A 1 98 ? -14.901 -6.745 22.042 1.00 97.88 98 PHE A O 1
ATOM 784 N N . VAL A 1 99 ? -13.509 -7.095 23.785 1.00 97.25 99 VAL A N 1
ATOM 785 C CA . VAL A 1 99 ? -14.350 -8.058 24.504 1.00 97.25 99 VAL A CA 1
ATOM 786 C C . VAL A 1 99 ? -14.832 -7.429 25.802 1.00 97.25 99 VAL A C 1
ATOM 788 O O . VAL A 1 99 ? -14.027 -6.936 26.591 1.00 97.25 99 VAL A O 1
ATOM 791 N N . LYS A 1 100 ? -16.140 -7.488 26.043 1.00 95.31 100 LYS A N 1
ATOM 792 C CA . LYS A 1 100 ? -16.771 -7.049 27.289 1.00 95.31 100 LYS A CA 1
ATOM 793 C C . LYS A 1 100 ? -17.723 -8.138 27.766 1.00 95.31 100 LYS A C 1
ATOM 795 O O . LYS A 1 100 ? -18.492 -8.669 26.971 1.00 95.31 100 LYS A O 1
ATOM 800 N N . ASP A 1 101 ? -17.626 -8.511 29.040 1.00 95.88 101 ASP A N 1
ATOM 801 C CA . ASP A 1 101 ? -18.467 -9.552 29.652 1.00 95.88 101 ASP A CA 1
ATOM 802 C C . ASP A 1 101 ? -18.439 -10.890 28.878 1.00 95.88 101 ASP A C 1
ATOM 804 O O . ASP A 1 101 ? -19.449 -11.569 28.714 1.00 95.88 101 ASP A O 1
ATOM 808 N N . GLY A 1 102 ? -17.268 -11.253 28.336 1.00 96.00 102 GLY A N 1
ATOM 809 C CA . GLY A 1 102 ? -17.077 -12.469 27.534 1.00 96.00 102 GLY A CA 1
ATOM 810 C C . GLY A 1 102 ? -17.656 -12.415 26.113 1.00 96.00 102 GLY A C 1
ATOM 811 O O . GLY A 1 102 ? -17.532 -13.390 25.375 1.00 96.00 102 GLY A O 1
ATOM 812 N N . LYS A 1 103 ? -18.252 -11.290 25.699 1.00 97.38 103 LYS A N 1
ATOM 813 C CA . LYS A 1 103 ? -18.792 -11.071 24.353 1.00 97.38 103 LYS A CA 1
ATOM 814 C C . LYS A 1 103 ? -17.883 -10.135 23.555 1.00 97.38 103 LYS A C 1
ATOM 816 O O . LYS A 1 103 ? -17.526 -9.055 24.020 1.00 97.38 103 LYS A O 1
ATOM 821 N N . VAL A 1 104 ? -17.534 -10.526 22.329 1.00 97.50 104 VAL A N 1
ATOM 822 C CA . VAL A 1 104 ? -16.863 -9.632 21.372 1.00 97.50 104 VAL A CA 1
ATOM 823 C C . VAL A 1 104 ? -17.868 -8.567 20.939 1.00 97.50 104 VAL A C 1
ATOM 825 O O . VAL A 1 104 ? -18.900 -8.910 20.365 1.00 97.50 104 VAL A O 1
ATOM 828 N N . LEU A 1 105 ? -17.594 -7.294 21.217 1.00 97.81 105 LEU A N 1
ATOM 829 C CA . LEU A 1 105 ? -18.455 -6.174 20.814 1.00 97.81 105 LEU A CA 1
ATOM 830 C C . LEU A 1 105 ? -18.084 -5.627 19.435 1.00 97.81 105 LEU A C 1
ATOM 832 O O . LEU A 1 105 ? -18.963 -5.247 18.663 1.00 97.81 105 LEU A O 1
ATOM 836 N N . PHE A 1 106 ? -16.790 -5.605 19.118 1.00 98.44 106 PHE A N 1
ATOM 837 C CA . PHE A 1 106 ? -16.316 -5.342 17.766 1.00 98.44 106 PHE A CA 1
ATOM 838 C C . PHE A 1 106 ? -14.919 -5.920 17.524 1.00 98.44 106 PHE A C 1
ATOM 840 O O . PHE A 1 106 ? -14.178 -6.233 18.461 1.00 98.44 106 PHE A O 1
ATOM 847 N N . SER A 1 107 ? -14.558 -6.050 16.251 1.00 98.44 107 SER A N 1
ATOM 848 C CA . SER A 1 107 ? -13.225 -6.452 15.788 1.00 98.44 107 SER A CA 1
ATOM 849 C C . SER A 1 107 ? -12.742 -5.527 14.676 1.00 98.44 107 SER A C 1
ATOM 851 O O . SER A 1 107 ? -13.564 -5.012 13.921 1.00 98.44 107 SER A O 1
ATOM 853 N N . ILE A 1 108 ? -11.430 -5.315 14.565 1.00 98.31 108 ILE A N 1
ATOM 854 C CA . ILE A 1 108 ? -10.803 -4.534 13.493 1.00 98.31 108 ILE A CA 1
ATOM 855 C C . ILE A 1 108 ? -9.954 -5.438 12.596 1.00 98.31 108 ILE A C 1
ATOM 857 O O . ILE A 1 108 ? -9.163 -6.247 13.069 1.00 98.31 108 ILE A O 1
ATOM 861 N N . TYR A 1 109 ? -10.087 -5.263 11.287 1.00 97.94 109 TYR A N 1
ATOM 862 C CA . TYR A 1 109 ? -9.331 -5.982 10.269 1.00 97.94 109 TYR A CA 1
ATOM 863 C C . TYR A 1 109 ? -8.552 -4.963 9.429 1.00 97.94 109 TYR A C 1
ATOM 865 O O . TYR A 1 109 ? -9.135 -4.330 8.541 1.00 97.94 109 TYR A O 1
ATOM 873 N N . PRO A 1 110 ? -7.264 -4.731 9.737 1.00 95.50 110 PRO A N 1
ATOM 874 C CA . PRO A 1 110 ? -6.414 -3.874 8.922 1.00 95.50 110 PRO A CA 1
ATOM 875 C C . PRO A 1 110 ? -5.989 -4.567 7.620 1.00 95.50 110 PRO A C 1
ATOM 877 O O . PRO A 1 110 ? -6.051 -5.791 7.493 1.00 95.50 110 PRO A O 1
ATOM 880 N N . ASP A 1 111 ? -5.488 -3.778 6.671 1.00 92.56 111 ASP A N 1
ATOM 881 C CA . ASP A 1 111 ? -4.754 -4.299 5.516 1.00 92.56 111 ASP A CA 1
ATOM 882 C C . ASP A 1 111 ? -3.542 -5.148 5.979 1.00 92.56 111 ASP A C 1
ATOM 884 O O . ASP A 1 111 ? -2.773 -4.695 6.830 1.00 92.56 111 ASP A O 1
ATOM 888 N N . PRO A 1 112 ? -3.317 -6.363 5.444 1.00 91.31 112 PRO A N 1
ATOM 889 C CA . PRO A 1 112 ? -2.154 -7.182 5.799 1.00 91.31 112 PRO A CA 1
ATOM 890 C C . PRO A 1 112 ? -0.797 -6.514 5.533 1.00 91.31 112 PRO A C 1
ATOM 892 O O . PRO A 1 112 ? 0.196 -6.884 6.155 1.00 91.31 112 PRO A O 1
ATOM 895 N N . ALA A 1 113 ? -0.740 -5.550 4.611 1.00 91.75 113 ALA A N 1
ATOM 896 C CA . ALA A 1 113 ? 0.447 -4.764 4.293 1.00 91.75 113 ALA A CA 1
ATOM 897 C C . ALA A 1 113 ? 0.516 -3.445 5.087 1.00 91.75 113 ALA A C 1
ATOM 899 O O . ALA A 1 113 ? 1.203 -2.517 4.660 1.00 91.75 113 ALA A O 1
ATOM 900 N N . LEU A 1 114 ? -0.207 -3.328 6.208 1.00 93.50 114 LEU A N 1
ATOM 901 C CA . LEU A 1 114 ? -0.284 -2.109 7.008 1.00 93.50 114 LEU A CA 1
ATOM 902 C C . LEU A 1 114 ? 1.102 -1.618 7.458 1.00 93.50 114 LEU A C 1
ATOM 904 O O . LEU A 1 114 ? 1.806 -2.269 8.229 1.00 93.50 114 LEU A O 1
ATOM 908 N N . THR A 1 115 ? 1.442 -0.402 7.035 1.00 95.75 115 THR A N 1
ATOM 909 C CA . THR A 1 115 ? 2.680 0.293 7.401 1.00 95.75 115 THR A CA 1
ATOM 910 C C . THR A 1 115 ? 2.409 1.750 7.758 1.00 95.75 115 THR A C 1
ATOM 912 O O . THR A 1 115 ? 1.463 2.359 7.256 1.00 95.75 115 THR A O 1
ATOM 915 N N . ALA A 1 116 ? 3.286 2.359 8.550 1.00 95.94 116 ALA A N 1
ATOM 916 C CA . ALA A 1 116 ? 3.248 3.795 8.807 1.00 95.94 116 ALA A CA 1
ATOM 917 C C . ALA A 1 116 ? 3.391 4.636 7.516 1.00 95.94 116 ALA A C 1
ATOM 919 O O . ALA A 1 116 ? 3.856 4.158 6.477 1.00 95.94 116 ALA A O 1
ATOM 920 N N . LYS A 1 117 ? 2.996 5.913 7.585 1.00 93.31 117 LYS A N 1
ATOM 921 C CA . LYS A 1 117 ? 3.124 6.953 6.540 1.00 93.31 117 LYS A CA 1
ATOM 922 C C . LYS A 1 117 ? 2.355 6.690 5.236 1.00 93.31 117 LYS A C 1
ATOM 924 O O . LYS A 1 117 ? 2.507 7.443 4.277 1.00 93.31 117 LYS A O 1
ATOM 929 N N . LYS A 1 118 ? 1.516 5.654 5.174 1.00 91.94 118 LYS A N 1
ATOM 930 C CA . LYS A 1 118 ? 0.634 5.366 4.035 1.00 91.94 118 LYS A CA 1
ATOM 931 C C . LYS A 1 118 ? -0.800 5.184 4.528 1.00 91.94 118 LYS A C 1
ATOM 933 O O . LYS A 1 118 ? -1.023 4.686 5.626 1.00 91.94 118 LYS A O 1
ATOM 938 N N . SER A 1 119 ? -1.760 5.652 3.733 1.00 94.50 119 SER A N 1
ATOM 939 C CA . SER A 1 119 ? -3.181 5.460 4.022 1.00 94.50 119 SER A CA 1
ATOM 940 C C . SER A 1 119 ? -3.585 4.032 3.670 1.00 94.50 119 SER A C 1
ATOM 942 O O . SER A 1 119 ? -3.275 3.559 2.574 1.00 94.50 119 SER A O 1
ATOM 944 N N . TYR A 1 120 ? -4.261 3.362 4.598 1.00 96.56 120 TYR A N 1
ATOM 945 C CA . TYR A 1 120 ? -4.785 2.010 4.429 1.00 96.56 120 TYR A CA 1
ATOM 946 C C . TYR A 1 120 ? -6.267 1.969 4.786 1.00 96.56 120 TYR A C 1
ATOM 948 O O . TYR A 1 120 ? -6.753 2.797 5.561 1.00 96.56 120 TYR A O 1
ATOM 956 N N . GLY A 1 121 ? -6.973 1.002 4.200 1.00 95.81 121 GLY A N 1
ATOM 957 C CA . GLY A 1 121 ? -8.339 0.672 4.582 1.00 95.81 121 GLY A CA 1
ATOM 958 C C . GLY A 1 121 ? -8.354 -0.199 5.835 1.00 95.81 121 GLY A C 1
ATOM 959 O O . GLY A 1 121 ? -7.550 -1.121 5.974 1.00 95.81 121 GLY A O 1
ATOM 960 N N . TYR A 1 122 ? -9.289 0.090 6.728 1.00 97.56 122 TYR A N 1
ATOM 961 C CA . TYR A 1 122 ? -9.587 -0.694 7.919 1.00 97.56 122 TYR A CA 1
ATOM 962 C C . TYR A 1 122 ? -11.056 -1.084 7.866 1.00 97.56 122 TYR A C 1
ATOM 964 O O . TYR A 1 122 ? -11.897 -0.262 7.502 1.00 97.56 122 TYR A O 1
ATOM 972 N N . MET A 1 123 ? -11.368 -2.317 8.253 1.00 98.06 123 MET A N 1
ATOM 973 C CA . MET A 1 123 ? -12.744 -2.786 8.388 1.00 98.06 123 MET A CA 1
ATOM 974 C C . MET A 1 123 ? -13.030 -3.079 9.858 1.00 98.06 123 MET A C 1
ATOM 976 O O . MET A 1 123 ? -12.394 -3.948 10.449 1.00 98.06 123 MET A O 1
ATOM 980 N N . LEU A 1 124 ? -13.982 -2.363 10.446 1.00 98.00 124 LEU A N 1
ATOM 981 C CA . LEU A 1 124 ? -14.561 -2.699 11.741 1.00 98.00 124 LEU A CA 1
ATOM 982 C C . LEU A 1 124 ? -15.803 -3.563 11.535 1.00 98.00 124 LEU A C 1
ATOM 984 O O . LEU A 1 124 ? -16.656 -3.241 10.711 1.00 98.00 124 LEU A O 1
ATOM 988 N N . SER A 1 125 ? -15.899 -4.634 12.314 1.00 98.19 125 SER A N 1
ATOM 989 C CA . SER A 1 125 ? -17.074 -5.497 12.391 1.00 98.19 125 SER A CA 1
ATOM 990 C C . SER A 1 125 ? -17.692 -5.367 13.771 1.00 98.19 125 SER A C 1
ATOM 992 O O . SER A 1 125 ? -17.120 -5.853 14.748 1.00 98.19 125 SER A O 1
ATOM 994 N N . PHE A 1 126 ? -18.846 -4.714 13.855 1.00 98.19 126 PHE A N 1
ATOM 995 C CA . PHE A 1 126 ? -19.640 -4.611 15.079 1.00 98.19 126 PHE A CA 1
ATOM 996 C C . PHE A 1 126 ? -20.574 -5.820 15.217 1.00 98.19 126 PHE A C 1
ATOM 998 O O . PHE A 1 126 ? -21.064 -6.329 14.214 1.00 98.19 126 PHE A O 1
ATOM 1005 N N . SER A 1 127 ? -20.797 -6.303 16.444 1.00 97.25 127 SER A N 1
ATOM 1006 C CA . SER A 1 127 ? -21.550 -7.549 16.688 1.00 97.25 127 SER A CA 1
ATOM 1007 C C . SER A 1 127 ? -22.988 -7.354 17.173 1.00 97.25 127 SER A C 1
ATOM 1009 O O . SER A 1 127 ? -23.733 -8.327 17.298 1.00 97.25 127 SER A O 1
ATOM 1011 N N . GLU A 1 128 ? -23.385 -6.129 17.511 1.00 97.19 128 GLU A N 1
ATOM 1012 C CA . GLU A 1 128 ? -24.752 -5.824 17.940 1.00 97.19 128 GLU A CA 1
ATOM 1013 C C . GLU A 1 128 ? -25.629 -5.483 16.728 1.00 97.19 128 GLU A C 1
ATOM 1015 O O . GLU A 1 128 ? -25.095 -5.131 15.675 1.00 97.19 128 GLU A O 1
ATOM 1020 N N . PRO A 1 129 ? -26.962 -5.603 16.830 1.00 97.69 129 PRO A N 1
ATOM 1021 C CA . PRO A 1 129 ? -27.855 -5.250 15.729 1.00 97.69 129 PRO A CA 1
ATOM 1022 C C . PRO A 1 129 ? -27.830 -3.736 15.442 1.00 97.69 129 PRO A C 1
ATOM 1024 O O . PRO A 1 129 ? -27.439 -2.942 16.304 1.00 97.69 129 PRO A O 1
ATOM 1027 N N . PHE A 1 130 ? -28.223 -3.338 14.226 1.00 98.06 130 PHE A N 1
ATOM 1028 C CA . PHE A 1 130 ? -28.127 -1.950 13.756 1.00 98.06 130 PHE A CA 1
ATOM 1029 C C . PHE A 1 130 ? -28.833 -0.949 14.677 1.00 98.06 130 PHE A C 1
ATOM 1031 O O . PHE A 1 130 ? -28.312 0.138 14.914 1.00 98.06 130 PHE A O 1
ATOM 1038 N N . GLU A 1 131 ? -29.969 -1.332 15.255 1.00 98.06 131 GLU A N 1
ATOM 1039 C CA . GLU A 1 131 ? -30.795 -0.500 16.135 1.00 98.06 131 GLU A CA 1
ATOM 1040 C C . GLU A 1 131 ? -30.040 -0.037 17.392 1.00 98.06 131 GLU A C 1
ATOM 1042 O O . GLU A 1 131 ? -30.386 0.973 18.001 1.00 98.06 131 GLU A O 1
ATOM 1047 N N . THR A 1 132 ? -28.974 -0.742 17.788 1.00 97.50 132 THR A N 1
ATOM 1048 C CA . THR A 1 132 ? -28.094 -0.315 18.886 1.00 97.50 132 THR A CA 1
ATOM 1049 C C . THR A 1 132 ? -27.251 0.910 18.516 1.00 97.50 132 THR A C 1
ATOM 1051 O O . THR A 1 132 ? -26.801 1.650 19.401 1.00 97.50 132 THR A O 1
ATOM 1054 N N . TYR A 1 133 ? -27.006 1.109 17.223 1.00 98.00 133 TYR A N 1
ATOM 1055 C CA . TYR A 1 133 ? -26.100 2.104 16.657 1.00 98.00 133 TYR A CA 1
ATOM 1056 C C . TYR A 1 133 ? -26.831 3.225 15.912 1.00 98.00 133 TYR A C 1
ATOM 1058 O O . TYR A 1 133 ? -26.285 4.320 15.786 1.00 98.00 133 TYR A O 1
ATOM 1066 N N . GLU A 1 134 ? -28.047 2.966 15.437 1.00 98.25 134 GLU A N 1
ATOM 1067 C CA . GLU A 1 134 ? -28.874 3.916 14.700 1.00 98.25 134 GLU A CA 1
ATOM 1068 C C . GLU A 1 134 ? -29.037 5.245 15.455 1.00 98.25 134 GLU A C 1
ATOM 1070 O O . GLU A 1 134 ? -29.360 5.291 16.643 1.00 98.25 134 GLU A O 1
ATOM 1075 N N . GLY A 1 135 ? -28.774 6.352 14.759 1.00 98.31 135 GLY A N 1
ATOM 1076 C CA . GLY A 1 135 ? -28.874 7.707 15.298 1.00 98.31 135 GLY A CA 1
ATOM 1077 C C . GLY A 1 135 ? -27.707 8.137 16.192 1.00 98.31 135 GLY A C 1
ATOM 1078 O O . GLY A 1 135 ? -27.591 9.330 16.478 1.00 98.31 135 GLY A O 1
ATOM 1079 N N . LYS A 1 136 ? -26.814 7.222 16.592 1.00 98.56 136 LYS A N 1
ATOM 1080 C CA . LYS A 1 136 ? -25.632 7.563 17.393 1.00 98.56 136 LYS A CA 1
ATOM 1081 C C . LYS A 1 136 ? -24.555 8.233 16.555 1.00 98.56 136 LYS A C 1
ATOM 1083 O O . LYS A 1 136 ? -24.416 7.986 15.356 1.00 98.56 136 LYS A O 1
ATOM 1088 N N . THR A 1 137 ? -23.740 9.051 17.207 1.00 98.62 137 THR A N 1
ATOM 1089 C CA . THR A 1 137 ? -22.565 9.688 16.610 1.00 98.62 137 THR A CA 1
ATOM 1090 C C . THR A 1 137 ? -21.326 8.834 16.844 1.00 98.62 137 THR A C 1
ATOM 1092 O O . THR A 1 137 ? -20.846 8.745 17.971 1.00 98.62 137 THR A O 1
ATOM 1095 N N . LEU A 1 138 ? -20.776 8.241 15.787 1.00 98.62 138 LEU A N 1
ATOM 1096 C CA . LEU A 1 138 ? -19.545 7.455 15.828 1.00 98.62 138 LEU A CA 1
ATOM 1097 C C . LEU A 1 138 ? -18.327 8.318 15.505 1.00 98.62 138 LEU A C 1
ATOM 1099 O O . LEU A 1 138 ? -18.311 9.033 14.507 1.00 98.62 138 LEU A O 1
ATOM 1103 N N . ALA A 1 139 ? -17.281 8.199 16.320 1.00 98.62 139 ALA A N 1
ATOM 1104 C CA . ALA A 1 139 ? -15.953 8.740 16.051 1.00 98.62 139 ALA A CA 1
ATOM 1105 C C . ALA A 1 139 ? -14.877 7.698 16.380 1.00 98.62 139 ALA A C 1
ATOM 1107 O O . ALA A 1 139 ? -15.063 6.849 17.256 1.00 98.62 139 ALA A O 1
ATOM 1108 N N . ILE A 1 140 ? -13.734 7.774 15.696 1.00 98.56 140 ILE A N 1
ATOM 1109 C CA . ILE A 1 140 ? -12.586 6.902 15.966 1.00 98.56 140 ILE A CA 1
ATOM 1110 C C . ILE A 1 140 ? -11.338 7.754 16.141 1.00 98.56 140 ILE A C 1
ATOM 1112 O O . ILE A 1 140 ? -10.959 8.520 15.251 1.00 98.56 140 ILE A O 1
ATOM 1116 N N . TYR A 1 141 ? -10.666 7.565 17.271 1.00 98.50 141 TYR A N 1
ATOM 1117 C CA . TYR A 1 141 ? -9.409 8.232 17.595 1.00 98.50 141 TYR A CA 1
ATOM 1118 C C . TYR A 1 141 ? -8.293 7.205 17.710 1.00 98.50 141 TYR A C 1
ATOM 1120 O O . TYR A 1 141 ? -8.478 6.159 18.327 1.00 98.50 141 TYR A O 1
ATOM 1128 N N . ALA A 1 142 ? -7.128 7.509 17.150 1.00 98.25 142 ALA A N 1
ATOM 1129 C CA . ALA A 1 142 ? -5.939 6.680 17.279 1.00 98.25 142 ALA A CA 1
ATOM 1130 C C . ALA A 1 142 ? -4.920 7.372 18.191 1.00 98.25 142 ALA A C 1
ATOM 1132 O O . ALA A 1 142 ? -4.707 8.580 18.079 1.00 98.25 142 ALA A O 1
ATOM 1133 N N . THR A 1 143 ? -4.304 6.630 19.111 1.00 98.38 143 THR A N 1
ATOM 1134 C CA . THR A 1 143 ? -3.258 7.133 20.015 1.00 98.38 143 THR A CA 1
ATOM 1135 C C . THR A 1 143 ? -2.033 6.233 19.977 1.00 98.38 143 THR A C 1
ATOM 1137 O O . THR A 1 143 ? -2.153 5.027 20.195 1.00 98.38 143 THR A O 1
ATOM 1140 N N . HIS A 1 144 ? -0.863 6.819 19.739 1.00 98.31 144 HIS A N 1
ATOM 1141 C CA . HIS A 1 144 ? 0.411 6.111 19.757 1.00 98.31 144 HIS A CA 1
ATOM 1142 C C . HIS A 1 144 ? 0.912 5.906 21.190 1.00 98.31 144 HIS A C 1
ATOM 1144 O O . HIS A 1 144 ? 0.896 6.847 21.988 1.00 98.31 144 HIS A O 1
ATOM 1150 N N . LYS A 1 145 ? 1.386 4.696 21.509 1.00 97.06 145 LYS A N 1
ATOM 1151 C CA . LYS A 1 145 ? 1.815 4.327 22.866 1.00 97.06 145 LYS A CA 1
ATOM 1152 C C . LYS A 1 145 ? 2.963 5.179 23.397 1.00 97.06 145 LYS A C 1
ATOM 1154 O O . LYS A 1 145 ? 2.873 5.696 24.504 1.00 97.06 145 LYS A O 1
ATOM 1159 N N . GLU A 1 146 ? 4.043 5.301 22.629 1.00 96.44 146 GLU A N 1
ATOM 1160 C CA . GLU A 1 146 ? 5.297 5.867 23.148 1.00 96.44 146 GLU A CA 1
ATOM 1161 C C . GLU A 1 146 ? 5.304 7.394 23.135 1.00 96.44 146 GLU A C 1
ATOM 1163 O O . GLU A 1 146 ? 5.819 8.032 24.048 1.00 96.44 146 GLU A O 1
ATOM 1168 N N . THR A 1 147 ? 4.716 7.995 22.101 1.00 97.19 147 THR A N 1
ATOM 1169 C CA . THR A 1 147 ? 4.746 9.454 21.909 1.00 97.19 147 THR A CA 1
ATOM 1170 C C . THR A 1 147 ? 3.501 10.148 22.450 1.00 97.19 147 THR A C 1
ATOM 1172 O O . THR A 1 147 ? 3.478 11.373 22.532 1.00 97.19 147 THR A O 1
ATOM 1175 N N . GLY A 1 148 ? 2.438 9.397 22.758 1.00 96.94 148 GLY A N 1
ATOM 1176 C CA . GLY A 1 148 ? 1.131 9.957 23.104 1.00 96.94 148 GLY A CA 1
ATOM 1177 C C . GLY A 1 148 ? 0.453 10.704 21.951 1.00 96.94 148 GLY A C 1
ATOM 1178 O O . GLY A 1 148 ? -0.561 11.361 22.174 1.00 96.94 148 GLY A O 1
ATOM 1179 N N . LEU A 1 149 ? 0.993 10.623 20.728 1.00 96.81 149 LEU A N 1
ATOM 1180 C CA . LEU A 1 149 ? 0.447 11.296 19.555 1.00 96.81 149 LEU A CA 1
ATOM 1181 C C . LEU A 1 149 ? -0.984 10.823 19.293 1.00 96.81 149 LEU A C 1
ATOM 1183 O O . LEU A 1 149 ? -1.233 9.621 19.209 1.00 96.81 149 LEU A O 1
ATOM 1187 N N . GLN A 1 150 ? -1.906 11.770 19.136 1.00 97.69 150 GLN A N 1
ATOM 1188 C CA . GLN A 1 150 ? -3.314 11.500 18.861 1.00 97.69 150 GLN A CA 1
ATOM 1189 C C . GLN A 1 150 ? -3.696 11.980 17.465 1.00 97.69 150 GLN A C 1
ATOM 1191 O O . GLN A 1 150 ? -3.248 13.036 17.021 1.00 97.69 150 GLN A O 1
ATOM 1196 N N . GLN A 1 151 ? -4.562 11.225 16.797 1.00 97.12 151 GLN A N 1
ATOM 1197 C CA . GLN A 1 151 ? -5.177 11.637 15.541 1.00 97.12 151 GLN A CA 1
ATOM 1198 C C . GLN A 1 151 ? -6.627 11.169 15.444 1.00 97.12 151 GLN A C 1
ATOM 1200 O O . GLN A 1 151 ? -7.011 10.137 16.000 1.00 97.12 151 GLN A O 1
ATOM 1205 N N . THR A 1 152 ? -7.423 11.914 14.686 1.00 97.94 152 THR A N 1
ATOM 1206 C CA . THR A 1 152 ? -8.786 11.527 14.323 1.00 97.94 152 THR A CA 1
ATOM 1207 C C . THR A 1 152 ? -8.724 10.587 13.123 1.00 97.94 152 THR A C 1
ATOM 1209 O O . THR A 1 152 ? -8.377 11.013 12.024 1.00 97.94 152 THR A O 1
ATOM 1212 N N . ALA A 1 153 ? -9.036 9.307 13.332 1.00 97.69 153 ALA A N 1
ATOM 1213 C CA . ALA A 1 153 ? -9.105 8.312 12.262 1.00 97.69 153 ALA A CA 1
ATOM 1214 C C . ALA A 1 153 ? -10.443 8.386 11.512 1.00 97.69 153 ALA A C 1
ATOM 1216 O O . ALA A 1 153 ? -10.465 8.279 10.290 1.00 97.69 153 ALA A O 1
ATOM 1217 N N . VAL A 1 154 ? -11.538 8.615 12.244 1.00 98.06 154 VAL A N 1
ATOM 1218 C CA . VAL A 1 154 ? -12.869 8.897 11.693 1.00 98.06 154 VAL A CA 1
ATOM 1219 C C . VAL A 1 154 ? -13.456 10.077 12.463 1.00 98.06 154 VAL A C 1
ATOM 1221 O O . VAL A 1 154 ? -13.596 9.974 13.687 1.00 98.06 154 VAL A O 1
ATOM 1224 N N . PRO A 1 155 ? -13.757 11.208 11.797 1.00 97.69 155 PRO A N 1
ATOM 1225 C CA . PRO A 1 155 ? -14.416 12.329 12.456 1.00 97.69 155 PRO A CA 1
ATOM 1226 C C . PRO A 1 155 ? -15.829 11.931 12.915 1.00 97.69 155 PRO A C 1
ATOM 1228 O O . PRO A 1 155 ? -16.414 11.024 12.324 1.00 97.69 155 PRO A O 1
ATOM 1231 N N . PRO A 1 156 ? -16.391 12.597 13.941 1.00 98.31 156 PRO A N 1
ATOM 1232 C CA . PRO A 1 156 ? -17.748 12.321 14.403 1.00 98.31 156 PRO A CA 1
ATOM 1233 C C . PRO A 1 156 ? -18.770 12.350 13.260 1.00 98.31 156 PRO A C 1
ATOM 1235 O O . PRO A 1 156 ? -18.873 13.351 12.551 1.00 98.31 156 PRO A O 1
ATOM 1238 N N . GLN A 1 157 ? -19.531 11.268 13.100 1.00 97.81 157 GLN A N 1
ATOM 1239 C CA . GLN A 1 157 ? -20.590 11.148 12.098 1.00 97.81 157 GLN A CA 1
ATOM 1240 C C . GLN A 1 157 ? -21.784 10.360 12.640 1.00 97.81 157 GLN A C 1
ATOM 1242 O O . GLN A 1 157 ? -21.614 9.383 13.369 1.00 97.81 157 GLN A O 1
ATOM 1247 N N . THR A 1 158 ? -22.996 10.782 12.287 1.00 98.38 158 THR A N 1
ATOM 1248 C CA . THR A 1 158 ? -24.224 10.076 12.668 1.00 98.38 158 THR A CA 1
ATOM 1249 C C . THR A 1 158 ? -24.378 8.805 11.842 1.00 98.38 158 THR A C 1
ATOM 1251 O O . THR A 1 158 ? -24.258 8.834 10.619 1.00 98.38 158 THR A O 1
ATOM 1254 N N . ILE A 1 159 ? -24.675 7.695 12.506 1.00 98.12 159 ILE A N 1
ATOM 1255 C CA . ILE A 1 159 ? -24.993 6.425 11.863 1.00 98.12 159 ILE A CA 1
ATOM 1256 C C . ILE A 1 159 ? -26.465 6.451 11.442 1.00 98.12 159 ILE A C 1
ATOM 1258 O O . ILE A 1 159 ? -27.355 6.469 12.290 1.00 98.12 159 ILE A O 1
ATOM 1262 N N . THR A 1 160 ? -26.727 6.470 10.136 1.00 97.75 160 THR A N 1
ATOM 1263 C CA . THR A 1 160 ? -28.093 6.549 9.581 1.00 97.75 160 THR A CA 1
ATOM 1264 C C . THR A 1 160 ? -28.530 5.293 8.842 1.00 97.75 160 THR A C 1
ATOM 1266 O O . THR A 1 160 ? -29.716 5.119 8.593 1.00 97.75 160 THR A O 1
ATOM 1269 N N . GLU A 1 161 ? -27.589 4.429 8.472 1.00 97.06 161 GLU A N 1
ATOM 1270 C CA . GLU A 1 161 ? -27.848 3.203 7.721 1.00 97.06 161 GLU A CA 1
ATOM 1271 C C . GLU A 1 161 ? -26.854 2.100 8.121 1.00 97.06 161 GLU A C 1
ATOM 1273 O O . GLU A 1 161 ? -25.747 2.411 8.586 1.00 97.06 161 GLU A O 1
ATOM 1278 N N . PRO A 1 162 ? -27.229 0.815 7.979 1.00 97.56 162 PRO A N 1
ATOM 1279 C CA . PRO A 1 162 ? -26.311 -0.294 8.202 1.00 97.56 162 PRO A CA 1
ATOM 1280 C C . PRO A 1 162 ? -25.218 -0.334 7.125 1.00 97.56 162 PRO A C 1
ATOM 1282 O O . PRO A 1 162 ? -25.254 0.386 6.126 1.00 97.56 162 PRO A O 1
ATOM 1285 N N . SER A 1 163 ? -24.224 -1.208 7.302 1.00 95.44 163 SER A N 1
ATOM 1286 C CA . SER A 1 163 ? -23.220 -1.428 6.257 1.00 95.44 163 SER A CA 1
ATOM 1287 C C . SER A 1 163 ? -23.871 -2.023 4.997 1.00 95.44 163 SER A C 1
ATOM 1289 O O . SER A 1 163 ? -24.692 -2.934 5.116 1.00 95.44 163 SER A O 1
ATOM 1291 N N . PRO A 1 164 ? -23.495 -1.588 3.778 1.00 93.81 164 PRO A N 1
ATOM 1292 C CA . PRO A 1 164 ? -24.096 -2.092 2.545 1.00 93.81 164 PRO A CA 1
ATOM 1293 C C . PRO A 1 164 ? -24.030 -3.620 2.423 1.00 93.81 164 PRO A C 1
ATOM 1295 O O . PRO A 1 164 ? -22.945 -4.202 2.356 1.00 93.81 164 PRO A O 1
ATOM 1298 N N . GLY A 1 165 ? -25.200 -4.262 2.354 1.00 94.06 165 GLY A N 1
ATOM 1299 C CA . GLY A 1 165 ? -25.332 -5.719 2.251 1.00 94.06 165 GLY A CA 1
ATOM 1300 C C . GLY A 1 165 ? -25.315 -6.475 3.584 1.00 94.06 165 GLY A C 1
ATOM 1301 O O . GLY A 1 165 ? -25.180 -7.696 3.557 1.00 94.06 165 GLY A O 1
ATOM 1302 N N . TYR A 1 166 ? -25.446 -5.774 4.714 1.00 95.06 166 TYR A N 1
ATOM 1303 C CA . TYR A 1 166 ? -25.461 -6.341 6.064 1.00 95.06 166 TYR A CA 1
ATOM 1304 C C . TYR A 1 166 ? -26.596 -5.741 6.894 1.00 95.06 166 TYR A C 1
ATOM 1306 O O . TYR A 1 166 ? -27.021 -4.614 6.648 1.00 95.06 166 TYR A O 1
ATOM 1314 N N . ASP A 1 167 ? -27.039 -6.475 7.912 1.00 93.31 167 ASP A N 1
ATOM 1315 C CA . ASP A 1 167 ? -28.120 -6.049 8.813 1.00 93.31 167 ASP A CA 1
ATOM 1316 C C . ASP A 1 167 ? -27.617 -5.150 9.963 1.00 93.31 167 ASP A C 1
ATOM 1318 O O . ASP A 1 167 ? -28.396 -4.710 10.801 1.00 93.31 167 ASP A O 1
ATOM 1322 N N . SER A 1 168 ? -26.305 -4.888 10.034 1.00 95.75 168 SER A N 1
ATOM 1323 C CA . SER A 1 168 ? -25.661 -4.038 11.044 1.00 95.75 168 SER A CA 1
ATOM 1324 C C . SER A 1 168 ? -24.398 -3.362 10.492 1.00 95.75 168 SER A C 1
ATOM 1326 O O . SER A 1 168 ? -24.157 -3.328 9.285 1.00 95.75 168 SER A O 1
ATOM 1328 N N . LEU A 1 169 ? -23.560 -2.806 11.367 1.00 96.69 169 LEU A N 1
ATOM 1329 C CA . LEU A 1 169 ? -22.249 -2.238 11.057 1.00 96.69 169 LEU A CA 1
ATOM 1330 C C . LEU A 1 169 ? -21.148 -3.313 10.935 1.00 96.69 169 LEU A C 1
ATOM 1332 O O . LEU A 1 169 ? -19.998 -3.088 11.299 1.00 96.69 169 LEU A O 1
ATOM 1336 N N . GLU A 1 170 ? -21.469 -4.500 10.418 1.00 96.12 170 GLU A N 1
ATOM 1337 C CA . GLU A 1 170 ? -20.514 -5.616 10.274 1.00 96.12 170 GLU A CA 1
ATOM 1338 C C . GLU A 1 170 ? -19.339 -5.298 9.329 1.00 96.12 170 GLU A C 1
ATOM 1340 O O . GLU A 1 170 ? -18.296 -5.952 9.367 1.00 96.12 170 GLU A O 1
ATOM 1345 N N . ARG A 1 171 ? -19.494 -4.288 8.466 1.00 96.75 171 ARG A N 1
ATOM 1346 C CA . ARG A 1 171 ? -18.487 -3.859 7.492 1.00 96.75 171 ARG A CA 1
ATOM 1347 C C . ARG A 1 171 ? -18.321 -2.345 7.462 1.00 96.75 171 ARG A C 1
ATOM 1349 O O . ARG A 1 171 ? -18.341 -1.717 6.402 1.00 96.75 171 ARG A O 1
ATOM 1356 N N . PHE A 1 172 ? -18.106 -1.747 8.624 1.00 97.50 172 PHE A N 1
ATOM 1357 C CA . PHE A 1 172 ? -17.782 -0.332 8.692 1.00 97.50 172 PHE A CA 1
ATOM 1358 C C . PHE A 1 172 ? -16.336 -0.096 8.222 1.00 97.50 172 PHE A C 1
ATOM 1360 O O . PHE A 1 172 ? -15.378 -0.430 8.923 1.00 97.50 172 PHE A O 1
ATOM 1367 N N . VAL A 1 173 ? -16.166 0.454 7.017 1.00 97.31 173 VAL A N 1
ATOM 1368 C CA . VAL A 1 173 ? -14.849 0.699 6.407 1.00 97.31 173 VAL A CA 1
ATOM 1369 C C . VAL A 1 173 ? -14.443 2.159 6.562 1.00 97.31 173 VAL A C 1
ATOM 1371 O O . VAL A 1 173 ? -15.225 3.062 6.278 1.00 97.31 173 VAL A O 1
ATOM 1374 N N . PHE A 1 174 ? -13.191 2.399 6.948 1.00 97.12 174 PHE A N 1
ATOM 1375 C CA . PHE A 1 174 ? -12.597 3.734 6.953 1.00 97.12 174 PHE A CA 1
ATOM 1376 C C . PHE A 1 174 ? -11.146 3.702 6.475 1.00 97.12 174 PHE A C 1
ATOM 1378 O O . PHE A 1 174 ? -10.486 2.663 6.507 1.00 97.12 174 PHE A O 1
ATOM 1385 N N . PHE A 1 175 ? -10.644 4.855 6.034 1.00 97.44 175 PHE A N 1
ATOM 1386 C CA . PHE A 1 175 ? -9.273 5.013 5.559 1.00 97.44 175 PHE A CA 1
ATOM 1387 C C . PHE A 1 175 ? -8.532 6.003 6.440 1.00 97.44 175 PHE A C 1
ATOM 1389 O O . PHE A 1 175 ? -9.016 7.104 6.693 1.00 97.44 175 PHE A O 1
ATOM 1396 N N . THR A 1 176 ? -7.342 5.629 6.894 1.00 96.81 176 THR A N 1
ATOM 1397 C CA . THR A 1 176 ? -6.478 6.541 7.642 1.00 96.81 176 THR A CA 1
ATOM 1398 C C . THR A 1 176 ? -5.012 6.159 7.470 1.00 96.81 176 THR A C 1
ATOM 1400 O O . THR A 1 176 ? -4.676 5.008 7.182 1.00 96.81 176 THR A O 1
ATOM 1403 N N . SER A 1 177 ? -4.124 7.131 7.655 1.00 96.00 177 SER A N 1
ATOM 1404 C CA . SER A 1 177 ? -2.680 6.922 7.752 1.00 96.00 177 SER A CA 1
ATOM 1405 C C . SER A 1 177 ? -2.226 7.249 9.164 1.00 96.00 177 SER A C 1
ATOM 1407 O O . SER A 1 177 ? -2.630 8.280 9.698 1.00 96.00 177 SER A O 1
ATOM 1409 N N . VAL A 1 178 ? -1.348 6.434 9.742 1.00 96.25 178 VAL A N 1
ATOM 1410 C CA . VAL A 1 178 ? -0.616 6.812 10.959 1.00 96.25 178 VAL A CA 1
ATOM 1411 C C . VAL A 1 178 ? 0.784 7.315 10.586 1.00 96.25 178 VAL A C 1
ATOM 1413 O O . VAL A 1 178 ? 1.394 6.767 9.666 1.00 96.25 178 VAL A O 1
ATOM 1416 N N . PRO A 1 179 ? 1.324 8.350 11.246 1.00 95.06 179 PRO A N 1
ATOM 1417 C CA . PRO A 1 179 ? 2.584 8.975 10.833 1.00 95.06 179 PRO A CA 1
ATOM 1418 C C . PRO A 1 179 ? 3.843 8.205 11.256 1.00 95.06 179 PRO A C 1
ATOM 1420 O O . PRO A 1 179 ? 4.892 8.385 10.640 1.00 95.06 179 PRO A O 1
ATOM 1423 N N . ILE A 1 180 ? 3.754 7.362 12.286 1.00 96.56 180 ILE A N 1
ATOM 1424 C CA . ILE A 1 180 ? 4.885 6.622 12.865 1.00 96.56 180 ILE A CA 1
ATOM 1425 C C . ILE A 1 180 ? 4.491 5.172 13.149 1.00 96.56 180 ILE A C 1
ATOM 1427 O O . ILE A 1 180 ? 3.311 4.878 13.365 1.00 96.56 180 ILE A O 1
ATOM 1431 N N . SER A 1 181 ? 5.472 4.274 13.112 1.00 97.31 181 SER A N 1
ATOM 1432 C CA . SER A 1 181 ? 5.300 2.868 13.485 1.00 97.31 181 SER A CA 1
ATOM 1433 C C . SER A 1 181 ? 5.171 2.674 14.990 1.00 97.31 181 SER A C 1
ATOM 1435 O O . SER A 1 181 ? 5.437 3.594 15.757 1.00 97.31 181 SER A O 1
ATOM 1437 N N . GLY A 1 182 ? 4.750 1.475 15.396 1.00 97.31 182 GLY A N 1
ATOM 1438 C CA . GLY A 1 182 ? 4.604 1.082 16.794 1.00 97.31 182 GLY A CA 1
ATOM 1439 C C . GLY A 1 182 ? 3.183 0.658 17.154 1.00 97.31 182 GLY A C 1
ATOM 1440 O O . GLY A 1 182 ? 2.355 0.361 16.291 1.00 97.31 182 GLY A O 1
ATOM 1441 N N . GLU A 1 183 ? 2.903 0.602 18.454 1.00 98.12 183 GLU A N 1
ATOM 1442 C CA . GLU A 1 183 ? 1.589 0.232 18.984 1.00 98.12 183 GLU A CA 1
ATOM 1443 C C . GLU A 1 183 ? 0.637 1.435 18.979 1.00 98.12 183 GLU A C 1
ATOM 1445 O O . GLU A 1 183 ? 0.906 2.486 19.570 1.00 98.12 183 GLU A O 1
ATOM 1450 N N . TRP A 1 184 ? -0.512 1.255 18.332 1.00 98.31 184 TRP A N 1
ATOM 1451 C CA . TRP A 1 184 ? -1.563 2.254 18.199 1.00 98.31 184 TRP A CA 1
ATOM 1452 C C . TRP A 1 184 ? -2.871 1.740 18.782 1.00 98.31 184 TRP A C 1
ATOM 1454 O O . TRP A 1 184 ? -3.385 0.700 18.374 1.00 98.31 184 TRP A O 1
ATOM 1464 N N . LYS A 1 185 ? -3.445 2.510 19.706 1.00 98.31 185 LYS A N 1
ATOM 1465 C CA . LYS A 1 185 ? -4.772 2.262 20.269 1.00 98.31 185 LYS A CA 1
ATOM 1466 C C . LYS A 1 185 ? -5.824 2.998 19.458 1.00 98.31 185 LYS A C 1
ATOM 1468 O O . LYS A 1 185 ? -5.819 4.227 19.446 1.00 98.31 185 LYS A O 1
ATOM 1473 N N . PHE A 1 186 ? -6.735 2.261 18.837 1.00 98.31 186 PHE A N 1
ATOM 1474 C CA . PHE A 1 186 ? -7.902 2.801 18.147 1.00 98.31 186 PHE A CA 1
ATOM 1475 C C . PHE A 1 186 ? -9.105 2.730 19.084 1.00 98.31 186 PHE A C 1
ATOM 1477 O O . PHE A 1 186 ? -9.594 1.648 19.402 1.00 98.31 186 PHE A O 1
ATOM 1484 N N . LYS A 1 187 ? -9.563 3.892 19.543 1.00 98.44 187 LYS A N 1
ATOM 1485 C CA . LYS A 1 187 ? -10.707 4.050 20.438 1.00 98.44 187 LYS A CA 1
ATOM 1486 C C . LYS A 1 187 ? -11.947 4.408 19.631 1.00 98.44 187 LYS A C 1
ATOM 1488 O O . LYS A 1 187 ? -11.963 5.446 18.970 1.00 98.44 187 LYS A O 1
ATOM 1493 N N . VAL A 1 188 ? -12.975 3.575 19.739 1.00 98.50 188 VAL A N 1
ATOM 1494 C CA . VAL A 1 188 ? -14.309 3.831 19.193 1.00 98.50 188 VAL A CA 1
ATOM 1495 C C . VAL A 1 188 ? -15.116 4.599 20.235 1.00 98.50 188 VAL A C 1
ATOM 1497 O O . VAL A 1 188 ? -15.182 4.209 21.404 1.00 98.50 188 VAL A O 1
ATOM 1500 N N . VAL A 1 189 ? -15.715 5.705 19.810 1.00 98.62 189 VAL A N 1
ATOM 1501 C CA . VAL A 1 189 ? -16.525 6.598 20.640 1.00 98.62 189 VAL A CA 1
ATOM 1502 C C . VAL A 1 189 ? -17.918 6.688 20.026 1.00 98.62 189 VAL A C 1
ATOM 1504 O O . VAL A 1 189 ? -18.032 6.930 18.826 1.00 98.62 189 VAL A O 1
ATOM 1507 N N . LEU A 1 190 ? -18.954 6.489 20.840 1.00 98.44 190 LEU A 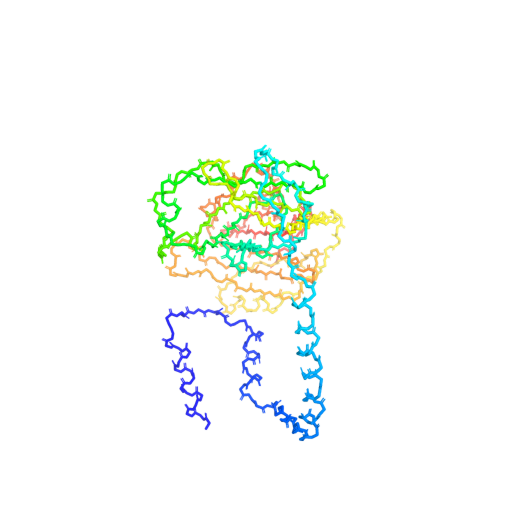N 1
ATOM 1508 C CA . LEU A 1 190 ? -20.361 6.631 20.463 1.00 98.44 190 LEU A CA 1
ATOM 1509 C C . LEU A 1 190 ? -20.995 7.720 21.332 1.00 98.44 190 LEU A C 1
ATOM 1511 O O . LEU A 1 190 ? -20.887 7.664 22.551 1.00 98.44 190 LEU A O 1
ATOM 1515 N N . ASP A 1 191 ? -21.610 8.726 20.711 1.00 98.19 191 ASP A N 1
ATOM 1516 C CA . ASP A 1 191 ? -22.231 9.883 21.383 1.00 98.19 191 ASP A CA 1
ATOM 1517 C C . ASP A 1 191 ? -21.298 10.618 22.363 1.00 98.19 191 ASP A C 1
ATOM 1519 O O . ASP A 1 191 ? -21.714 11.172 23.376 1.00 98.19 191 ASP A O 1
ATOM 1523 N N . GLY A 1 192 ? -19.998 10.631 22.054 1.00 96.69 192 GLY A N 1
ATOM 1524 C CA . GLY A 1 192 ? -18.967 11.227 22.909 1.00 96.69 192 GLY A CA 1
ATOM 1525 C C . GLY A 1 192 ? -18.490 10.325 24.054 1.00 96.69 192 GLY A C 1
ATOM 1526 O O . GLY A 1 192 ? -17.504 10.663 24.711 1.00 96.69 192 GLY A O 1
ATOM 1527 N N . GLU A 1 193 ? -19.104 9.159 24.257 1.00 97.75 193 GLU A N 1
ATOM 1528 C CA . GLU A 1 193 ? -18.710 8.176 25.266 1.00 97.75 193 GLU A CA 1
ATOM 1529 C C . GLU A 1 193 ? -17.824 7.071 24.676 1.00 97.75 193 GLU A C 1
ATOM 1531 O O . GLU A 1 193 ? -17.999 6.623 23.541 1.00 97.75 193 GLU A O 1
ATOM 1536 N N . ALA A 1 194 ? -16.836 6.609 25.446 1.00 97.25 194 ALA A N 1
ATOM 1537 C CA . ALA A 1 194 ? -15.952 5.534 25.007 1.00 97.25 194 ALA A CA 1
ATOM 1538 C C . ALA A 1 194 ? -16.723 4.205 24.927 1.00 97.25 194 ALA A C 1
ATOM 1540 O O . ALA A 1 194 ? -17.143 3.668 25.949 1.00 97.25 194 ALA A O 1
ATOM 1541 N N . TYR A 1 195 ? -16.860 3.662 23.717 1.00 97.56 195 TYR A N 1
ATOM 1542 C CA . TYR A 1 195 ? -17.522 2.380 23.477 1.00 97.56 195 TYR A CA 1
ATOM 1543 C C . TYR A 1 195 ? -16.560 1.201 23.681 1.00 97.56 195 TYR A C 1
ATOM 1545 O O . TYR A 1 195 ? -16.907 0.209 24.319 1.00 97.56 195 TYR A O 1
ATOM 1553 N N . GLY A 1 196 ? -15.324 1.337 23.197 1.00 97.31 196 GLY A N 1
ATOM 1554 C CA . GLY A 1 196 ? -14.249 0.371 23.413 1.00 97.31 196 GLY A CA 1
ATOM 1555 C C . GLY A 1 196 ? -12.990 0.712 22.626 1.00 97.31 196 GLY A C 1
ATOM 1556 O O . GLY A 1 196 ? -12.938 1.723 21.919 1.00 97.31 196 GLY A O 1
ATOM 1557 N N . ASP A 1 197 ? -11.961 -0.123 22.744 1.00 98.12 197 ASP A N 1
ATOM 1558 C CA . ASP A 1 197 ? -10.701 0.077 22.032 1.00 98.12 197 ASP A CA 1
ATOM 1559 C C . ASP A 1 197 ? -10.001 -1.227 21.632 1.00 98.12 197 ASP A C 1
ATOM 1561 O O . ASP A 1 197 ? -10.159 -2.276 22.258 1.00 98.12 197 ASP A O 1
ATOM 1565 N N . VAL A 1 198 ? -9.210 -1.123 20.569 1.00 98.06 198 VAL A N 1
ATOM 1566 C CA . VAL A 1 198 ? -8.336 -2.172 20.029 1.00 98.06 198 VAL A CA 1
ATOM 1567 C C . VAL A 1 198 ? -6.924 -1.621 19.894 1.00 98.06 198 VAL A C 1
ATOM 1569 O O . VAL A 1 198 ? -6.733 -0.405 19.799 1.00 98.06 198 VAL A O 1
ATOM 1572 N N . ILE A 1 199 ? -5.924 -2.499 19.898 1.00 98.12 199 ILE A N 1
ATOM 1573 C CA . ILE A 1 199 ? -4.515 -2.110 19.823 1.00 98.12 199 ILE A CA 1
ATOM 1574 C C . ILE A 1 199 ? -3.848 -2.863 18.689 1.00 98.12 199 ILE A C 1
ATOM 1576 O O . ILE A 1 199 ? -3.753 -4.087 18.708 1.00 98.12 199 ILE A O 1
ATOM 1580 N N . LEU A 1 200 ? -3.359 -2.113 17.710 1.00 97.94 200 LEU A N 1
ATOM 1581 C CA . LEU A 1 200 ? -2.677 -2.649 16.544 1.00 97.94 200 LEU A CA 1
ATOM 1582 C C . LEU A 1 200 ? -1.195 -2.310 16.609 1.00 97.94 200 LEU A C 1
ATOM 1584 O O . LEU A 1 200 ? -0.824 -1.189 16.950 1.00 97.94 200 LEU A O 1
ATOM 1588 N N . TYR A 1 201 ? -0.354 -3.267 16.233 1.00 97.00 201 TYR A N 1
ATOM 1589 C CA . TYR A 1 201 ? 1.047 -2.998 15.943 1.00 97.00 201 TYR A CA 1
ATOM 1590 C C . TYR A 1 201 ? 1.189 -2.631 14.465 1.00 97.00 201 TYR A C 1
ATOM 1592 O O . TYR A 1 201 ? 0.864 -3.432 13.588 1.00 97.00 201 TYR A O 1
ATOM 1600 N N . ILE A 1 202 ? 1.659 -1.417 14.191 1.00 96.88 202 ILE A N 1
ATOM 1601 C CA . ILE A 1 202 ? 1.843 -0.893 12.840 1.00 96.88 202 ILE A CA 1
ATOM 1602 C C . ILE A 1 202 ? 3.326 -0.904 12.513 1.00 96.88 202 ILE A C 1
ATOM 1604 O O . ILE A 1 202 ? 4.130 -0.286 13.210 1.00 96.88 202 ILE A O 1
ATOM 1608 N N . GLN A 1 203 ? 3.685 -1.600 11.439 1.00 94.31 203 GLN A N 1
ATOM 1609 C CA . GLN A 1 203 ? 5.077 -1.727 11.031 1.00 94.31 203 GLN A CA 1
ATOM 1610 C C . GLN A 1 203 ? 5.608 -0.391 10.508 1.00 94.31 203 GLN A C 1
ATOM 1612 O O . GLN A 1 203 ? 4.877 0.392 9.889 1.00 94.31 203 GLN A O 1
ATOM 1617 N N . GLU A 1 204 ? 6.898 -0.130 10.725 1.00 92.62 204 GLU A N 1
ATOM 1618 C CA . GLU A 1 204 ? 7.579 0.904 9.949 1.00 92.62 204 GLU A CA 1
ATOM 1619 C C . GLU A 1 204 ? 7.435 0.504 8.492 1.00 92.62 204 GLU A C 1
ATOM 1621 O O . GLU A 1 204 ? 7.612 -0.666 8.137 1.00 92.62 204 GLU A O 1
ATOM 1626 N N . LYS A 1 205 ? 7.049 1.468 7.651 1.00 80.81 205 LYS A N 1
ATOM 1627 C CA . LYS A 1 205 ? 7.193 1.262 6.218 1.00 80.81 205 LYS A CA 1
ATOM 1628 C C . LYS A 1 205 ? 8.652 0.875 6.055 1.00 80.81 205 LYS A C 1
ATOM 1630 O O . LYS A 1 205 ? 9.471 1.691 6.478 1.00 80.81 205 LYS A O 1
ATOM 1635 N N . PRO A 1 206 ? 8.989 -0.318 5.525 1.00 71.25 206 PRO A N 1
ATOM 1636 C CA . PRO A 1 206 ? 10.372 -0.565 5.197 1.00 71.25 206 PRO A CA 1
ATOM 1637 C C . PRO A 1 206 ? 10.748 0.648 4.370 1.00 71.25 206 PRO A C 1
ATOM 1639 O O . PRO A 1 206 ? 10.077 0.952 3.373 1.00 71.25 206 PRO A O 1
ATOM 1642 N N . GLU A 1 207 ? 11.718 1.424 4.853 1.00 60.19 207 GLU A N 1
ATOM 1643 C CA . GLU A 1 207 ? 12.468 2.239 3.937 1.00 60.19 207 GLU A CA 1
ATOM 1644 C C . GLU A 1 207 ? 12.954 1.174 2.969 1.00 60.19 207 GLU A C 1
ATOM 1646 O O . GLU A 1 207 ? 13.864 0.396 3.243 1.00 60.19 207 GLU A O 1
ATOM 1651 N N . VAL A 1 208 ? 12.228 1.044 1.856 1.00 54.97 208 VAL A N 1
ATOM 1652 C CA . VAL A 1 208 ? 12.855 0.738 0.603 1.00 54.97 208 VAL A CA 1
ATOM 1653 C C . VAL A 1 208 ? 13.842 1.876 0.582 1.00 54.97 208 VAL A C 1
ATOM 1655 O O . VAL A 1 208 ? 13.486 3.000 0.225 1.00 54.97 208 VAL A O 1
ATOM 1658 N N . GLU A 1 209 ? 15.028 1.628 1.155 1.00 48.84 209 GLU A N 1
ATOM 1659 C CA . GLU A 1 209 ? 16.228 2.293 0.742 1.00 48.84 209 GLU A CA 1
ATOM 1660 C C . GLU A 1 209 ? 16.017 2.241 -0.749 1.00 48.84 209 GLU A C 1
ATOM 1662 O O . GLU A 1 209 ? 15.998 1.161 -1.352 1.00 48.84 209 GLU A O 1
ATOM 1667 N N . HIS A 1 210 ? 15.652 3.384 -1.329 1.00 52.06 210 HIS A N 1
ATOM 1668 C CA . HIS A 1 210 ? 15.897 3.568 -2.725 1.00 52.06 210 HIS A CA 1
ATOM 1669 C C . HIS A 1 210 ? 17.395 3.362 -2.721 1.00 52.06 210 HIS A C 1
ATOM 1671 O O . HIS A 1 210 ? 18.134 4.268 -2.337 1.00 52.06 210 HIS A O 1
ATOM 1677 N N . ARG A 1 211 ? 17.819 2.111 -2.955 1.00 53.19 211 ARG A N 1
ATOM 1678 C CA . ARG A 1 211 ? 19.168 1.774 -3.311 1.00 53.19 211 ARG A CA 1
ATOM 1679 C C . ARG A 1 211 ? 19.279 2.617 -4.547 1.00 53.19 211 ARG A C 1
ATOM 1681 O O . ARG A 1 211 ? 18.741 2.276 -5.595 1.00 53.19 211 ARG A O 1
ATOM 1688 N N . LEU A 1 212 ? 19.779 3.833 -4.352 1.00 58.78 212 LEU A N 1
ATOM 1689 C CA . LEU A 1 212 ? 20.266 4.642 -5.427 1.00 58.78 212 LEU A CA 1
ATOM 1690 C C . LEU A 1 212 ? 21.341 3.719 -5.943 1.00 58.78 212 LEU A C 1
ATOM 1692 O O . LEU A 1 212 ? 22.383 3.567 -5.299 1.00 58.78 212 LEU A O 1
ATOM 1696 N N . MET A 1 213 ? 20.987 2.952 -6.976 1.00 66.00 213 MET A N 1
ATOM 1697 C CA . MET A 1 213 ? 21.958 2.109 -7.627 1.00 66.00 213 MET A CA 1
ATOM 1698 C C . MET A 1 213 ? 23.106 3.043 -7.930 1.00 66.00 213 MET A C 1
ATOM 1700 O O . MET A 1 213 ? 22.867 4.176 -8.369 1.00 66.00 213 MET A O 1
ATOM 1704 N N . ASP A 1 214 ? 24.309 2.599 -7.568 1.00 73.00 214 ASP A N 1
ATOM 1705 C CA . ASP A 1 214 ? 25.508 3.401 -7.737 1.00 73.00 214 ASP A CA 1
ATOM 1706 C C . ASP A 1 214 ? 25.421 4.068 -9.118 1.00 73.00 214 ASP A C 1
ATOM 1708 O O . ASP A 1 214 ? 25.201 3.373 -10.114 1.00 73.00 214 ASP A O 1
ATOM 1712 N N . PRO A 1 215 ? 25.489 5.405 -9.223 1.00 68.12 215 PRO A N 1
ATOM 1713 C CA . PRO A 1 215 ? 25.430 6.064 -10.524 1.00 68.12 215 PRO A CA 1
ATOM 1714 C C . PRO A 1 215 ? 26.527 5.558 -11.480 1.00 68.12 215 PRO A C 1
ATOM 1716 O O . PRO A 1 215 ? 26.417 5.752 -12.690 1.00 68.12 215 PRO A O 1
ATOM 1719 N N . ASN A 1 216 ? 27.552 4.883 -10.949 1.00 76.75 216 ASN A N 1
ATOM 1720 C CA . ASN A 1 216 ? 28.618 4.211 -11.679 1.00 76.75 216 ASN A CA 1
ATOM 1721 C C . ASN A 1 216 ? 28.463 2.683 -11.736 1.00 76.75 216 ASN A C 1
ATOM 1723 O O . ASN A 1 216 ? 29.462 1.990 -11.906 1.00 76.75 216 ASN A O 1
ATOM 1727 N N . LEU A 1 217 ? 27.251 2.142 -11.588 1.00 83.00 217 LEU A N 1
ATOM 1728 C CA . LEU A 1 217 ? 27.040 0.700 -11.653 1.00 83.00 217 LEU A CA 1
ATOM 1729 C C . LEU A 1 217 ? 27.491 0.154 -13.015 1.00 83.00 217 LEU A C 1
ATOM 1731 O O . LEU A 1 217 ? 27.021 0.598 -14.069 1.00 83.00 217 LEU A O 1
ATOM 1735 N N . ASP A 1 218 ? 28.388 -0.827 -12.983 1.00 90.81 218 ASP A N 1
ATOM 1736 C CA . ASP A 1 218 ? 28.782 -1.556 -14.179 1.00 90.81 218 ASP A CA 1
ATOM 1737 C C . ASP A 1 218 ? 27.575 -2.334 -14.707 1.00 90.81 218 ASP A C 1
ATOM 1739 O O . ASP A 1 218 ? 26.977 -3.155 -14.007 1.00 90.81 218 ASP A O 1
ATOM 1743 N N . LEU A 1 219 ? 27.199 -2.065 -15.958 1.00 93.56 219 LEU A N 1
ATOM 1744 C CA . LEU A 1 219 ? 26.129 -2.811 -16.602 1.00 93.56 219 LEU A CA 1
ATOM 1745 C C . LEU A 1 219 ? 26.621 -4.214 -16.957 1.00 93.56 219 LEU A C 1
ATOM 1747 O O . LEU A 1 219 ? 27.692 -4.387 -17.540 1.00 93.56 219 LEU A O 1
ATOM 1751 N N . VAL A 1 220 ? 25.797 -5.205 -16.651 1.00 95.06 220 VAL A N 1
ATOM 1752 C CA . VAL A 1 220 ? 26.020 -6.608 -16.981 1.00 95.06 220 VAL A CA 1
ATOM 1753 C C . VAL A 1 220 ? 25.362 -6.909 -18.323 1.00 95.06 220 VAL A C 1
ATOM 1755 O O . VAL A 1 220 ? 24.250 -6.448 -18.595 1.00 95.06 220 VAL A O 1
ATOM 1758 N N . ASP A 1 221 ? 26.039 -7.689 -19.164 1.00 96.88 221 ASP A N 1
ATOM 1759 C CA . ASP A 1 221 ? 25.475 -8.143 -20.432 1.00 96.88 221 ASP A CA 1
ATOM 1760 C C . ASP A 1 221 ? 24.261 -9.060 -20.197 1.00 96.88 221 ASP A C 1
ATOM 1762 O O . ASP A 1 221 ? 24.277 -9.958 -19.349 1.00 96.88 221 ASP A O 1
ATOM 1766 N N . TYR A 1 222 ? 23.202 -8.836 -20.973 1.00 94.69 222 TYR A N 1
ATOM 1767 C CA . TYR A 1 222 ? 21.991 -9.645 -20.985 1.00 94.69 222 TYR A CA 1
ATOM 1768 C C . TYR A 1 222 ? 21.819 -10.319 -22.348 1.00 94.69 222 TYR A C 1
ATOM 1770 O O . TYR A 1 222 ? 21.595 -9.672 -23.373 1.00 94.69 222 TYR A O 1
ATOM 1778 N N . GLU A 1 223 ? 21.909 -11.647 -22.339 1.00 94.50 223 GLU A N 1
ATOM 1779 C CA . GLU A 1 223 ? 21.655 -12.493 -23.500 1.00 94.50 223 GLU A CA 1
ATOM 1780 C C . GLU A 1 223 ? 20.153 -12.756 -23.635 1.00 94.50 223 GLU A C 1
ATOM 1782 O O . GLU A 1 223 ? 19.570 -13.557 -22.907 1.00 94.50 223 GLU A O 1
ATOM 1787 N N . PHE A 1 224 ? 19.518 -12.087 -24.594 1.00 92.75 224 PHE A N 1
ATOM 1788 C CA . PHE A 1 224 ? 18.073 -12.156 -24.816 1.00 92.75 224 PHE A CA 1
ATOM 1789 C C . PHE A 1 224 ? 17.670 -13.069 -25.985 1.00 92.75 224 PHE A C 1
ATOM 1791 O O . PHE A 1 224 ? 16.570 -12.942 -26.516 1.00 92.75 224 PHE A O 1
ATOM 1798 N N . THR A 1 225 ? 18.540 -13.991 -26.410 1.00 93.06 225 THR A N 1
ATOM 1799 C CA . THR A 1 225 ? 18.318 -14.835 -27.602 1.00 93.06 225 THR A CA 1
ATOM 1800 C C . THR A 1 225 ? 16.988 -15.599 -27.556 1.00 93.06 225 THR A C 1
ATOM 1802 O O . THR A 1 225 ? 16.278 -15.656 -28.561 1.00 93.06 225 THR A O 1
ATOM 1805 N N . GLU A 1 226 ? 16.614 -16.144 -26.393 1.00 94.69 226 GLU A N 1
ATOM 1806 C CA . GLU A 1 226 ? 15.337 -16.850 -26.211 1.00 94.69 226 GLU A CA 1
ATOM 1807 C C . GLU A 1 226 ? 14.134 -15.904 -26.342 1.00 94.69 226 GLU A C 1
ATOM 1809 O O . GLU A 1 226 ? 13.220 -16.167 -27.126 1.00 94.69 226 GLU A O 1
ATOM 1814 N N . LEU A 1 227 ? 14.179 -14.760 -25.651 1.00 94.94 227 LEU A N 1
ATOM 1815 C CA . LEU A 1 227 ? 13.139 -13.731 -25.694 1.00 94.94 227 LEU A CA 1
ATOM 1816 C C . LEU A 1 227 ? 12.965 -13.155 -27.109 1.00 94.94 227 LEU A C 1
ATOM 1818 O O . LEU A 1 227 ? 11.843 -13.045 -27.600 1.00 94.94 227 LEU A O 1
ATOM 1822 N N . ALA A 1 228 ? 14.058 -12.837 -27.804 1.00 94.19 228 ALA A N 1
ATOM 1823 C CA . ALA A 1 228 ? 14.007 -12.337 -29.176 1.00 94.19 228 ALA A CA 1
ATOM 1824 C C . ALA A 1 228 ? 13.405 -13.364 -30.146 1.00 94.19 228 ALA A C 1
ATOM 1826 O O . ALA A 1 228 ? 12.634 -12.994 -31.034 1.00 94.19 228 ALA A O 1
ATOM 1827 N N . LEU A 1 229 ? 13.708 -14.656 -29.974 1.00 94.75 229 LEU A N 1
ATOM 1828 C CA . LEU A 1 229 ? 13.094 -15.716 -30.773 1.00 94.75 229 LEU A CA 1
ATOM 1829 C C . LEU A 1 229 ? 11.583 -15.810 -30.515 1.00 94.75 229 LEU A C 1
ATOM 1831 O O . LEU A 1 229 ? 10.808 -15.956 -31.461 1.00 94.75 229 LEU A O 1
ATOM 1835 N N . GLU A 1 230 ? 11.153 -15.695 -29.258 1.00 95.19 230 GLU A N 1
ATOM 1836 C CA . GLU A 1 230 ? 9.736 -15.710 -28.890 1.00 95.19 230 GLU A CA 1
ATOM 1837 C C . GLU A 1 230 ? 8.971 -14.510 -29.469 1.00 95.19 230 GLU A C 1
ATOM 1839 O O . GLU A 1 230 ? 7.908 -14.691 -30.068 1.00 95.19 230 GLU A O 1
ATOM 1844 N N . LEU A 1 231 ? 9.532 -13.302 -29.371 1.00 92.38 231 LEU A N 1
ATOM 1845 C CA . LEU A 1 231 ? 8.949 -12.089 -29.955 1.00 92.38 231 LEU A CA 1
ATOM 1846 C C . LEU A 1 231 ? 8.853 -12.193 -31.480 1.00 92.38 231 LEU A C 1
ATOM 1848 O O . LEU A 1 231 ? 7.797 -11.925 -32.057 1.00 92.38 231 LEU A O 1
ATOM 1852 N N . LYS A 1 232 ? 9.904 -12.698 -32.133 1.00 92.75 232 LYS A N 1
ATOM 1853 C CA . LYS A 1 232 ? 9.894 -12.958 -33.576 1.00 92.75 232 LYS A CA 1
ATOM 1854 C C . LYS A 1 232 ? 8.794 -13.945 -33.972 1.00 92.75 232 LYS A C 1
ATOM 1856 O O . LYS A 1 232 ? 8.087 -13.704 -34.947 1.00 92.75 232 LYS A O 1
ATOM 1861 N N . ASN A 1 233 ? 8.603 -15.023 -33.208 1.00 93.31 233 ASN A N 1
ATOM 1862 C CA . ASN A 1 233 ? 7.530 -15.997 -33.445 1.00 93.31 233 ASN A CA 1
ATOM 1863 C C . ASN A 1 233 ? 6.128 -15.395 -33.258 1.00 93.31 233 ASN A C 1
ATOM 1865 O O . ASN A 1 233 ? 5.177 -15.851 -33.891 1.00 93.31 233 ASN A O 1
ATOM 1869 N N . LYS A 1 234 ? 6.001 -14.357 -32.425 1.00 89.62 234 LYS A N 1
ATOM 1870 C CA . LYS A 1 234 ? 4.773 -13.567 -32.251 1.00 89.62 234 LYS A CA 1
ATOM 1871 C C . LYS A 1 234 ? 4.590 -12.484 -33.326 1.00 89.62 234 LYS A C 1
ATOM 1873 O O . LYS A 1 234 ? 3.570 -11.803 -33.320 1.00 89.62 234 LYS A O 1
ATOM 1878 N N . GLY A 1 235 ? 5.535 -12.329 -34.258 1.00 90.19 235 GLY A N 1
ATOM 1879 C CA . GLY A 1 235 ? 5.496 -11.290 -35.293 1.00 90.19 235 GLY A CA 1
ATOM 1880 C C . GLY A 1 235 ? 5.806 -9.892 -34.756 1.00 90.19 235 GLY A C 1
ATOM 1881 O O . GLY A 1 235 ? 5.311 -8.902 -35.291 1.00 90.19 235 GLY A O 1
ATOM 1882 N N . VAL A 1 236 ? 6.585 -9.818 -33.677 1.00 86.94 236 VAL A N 1
ATOM 1883 C CA . VAL A 1 236 ? 6.881 -8.588 -32.943 1.00 86.94 236 VAL A CA 1
ATOM 1884 C C . VAL A 1 236 ? 8.338 -8.231 -33.172 1.00 86.94 236 VAL A C 1
ATOM 1886 O O . VAL A 1 236 ? 9.241 -8.956 -32.755 1.00 86.94 236 VAL A O 1
ATOM 1889 N N . GLU A 1 237 ? 8.568 -7.101 -33.830 1.00 85.94 237 GLU A N 1
ATOM 1890 C CA . GLU A 1 237 ? 9.898 -6.514 -33.961 1.00 85.94 237 GLU A CA 1
ATOM 1891 C C . GLU A 1 237 ? 10.119 -5.550 -32.790 1.00 85.94 237 GLU A C 1
ATOM 1893 O O . GLU A 1 237 ? 9.553 -4.456 -32.740 1.00 85.94 237 GLU A O 1
ATOM 1898 N N . HIS A 1 238 ? 10.905 -5.985 -31.807 1.00 87.50 238 HIS A N 1
ATOM 1899 C CA . HIS A 1 238 ? 11.280 -5.193 -30.637 1.00 87.50 238 HIS A CA 1
ATOM 1900 C C . HIS A 1 238 ? 12.788 -5.229 -30.445 1.00 87.50 238 HIS A C 1
ATOM 1902 O O . HIS A 1 238 ? 13.389 -6.303 -30.450 1.00 87.50 238 HIS A O 1
ATOM 1908 N N . LYS A 1 239 ? 13.372 -4.048 -30.234 1.00 93.75 239 LYS A N 1
ATOM 1909 C CA . LYS A 1 239 ? 14.725 -3.932 -29.698 1.00 93.75 239 LYS A CA 1
ATOM 1910 C C . LYS A 1 239 ? 14.703 -4.198 -28.204 1.00 93.75 239 LYS A C 1
ATOM 1912 O O . LYS A 1 239 ? 13.764 -3.799 -27.511 1.00 93.75 239 LYS A O 1
ATOM 1917 N N . LEU A 1 240 ? 15.746 -4.852 -27.714 1.00 95.31 240 LEU A N 1
ATOM 1918 C CA . LEU A 1 240 ? 15.879 -5.203 -26.303 1.00 95.31 240 LEU A CA 1
ATOM 1919 C C . LEU A 1 240 ? 17.189 -4.648 -25.747 1.00 95.31 240 LEU A C 1
ATOM 1921 O O . LEU A 1 240 ? 18.191 -4.639 -26.468 1.00 95.31 240 LEU A O 1
ATOM 1925 N N . PRO A 1 241 ? 17.217 -4.213 -24.474 1.00 96.38 241 PRO A N 1
ATOM 1926 C CA . PRO A 1 241 ? 18.456 -3.785 -23.844 1.00 96.38 241 PRO A CA 1
ATOM 1927 C C . PRO A 1 241 ? 19.404 -4.977 -23.746 1.00 96.38 241 PRO A C 1
ATOM 1929 O O . PRO A 1 241 ? 19.050 -6.019 -23.193 1.00 96.38 241 PRO A O 1
ATOM 1932 N N . SER A 1 242 ? 20.625 -4.829 -24.255 1.00 96.75 242 SER A N 1
ATOM 1933 C CA . SER A 1 242 ? 21.651 -5.860 -24.101 1.00 96.75 242 SER A CA 1
ATOM 1934 C C . SER A 1 242 ? 22.493 -5.689 -22.845 1.00 96.75 242 SER A C 1
ATOM 1936 O O . SER A 1 242 ? 23.356 -6.524 -22.594 1.00 96.75 242 SER A O 1
ATOM 1938 N N . LYS A 1 243 ? 22.310 -4.595 -22.100 1.00 96.69 243 LYS A N 1
ATOM 1939 C CA . LYS A 1 243 ? 23.053 -4.289 -20.877 1.00 96.69 243 LYS A CA 1
ATOM 1940 C C . LYS A 1 243 ? 22.114 -3.758 -19.806 1.00 96.69 243 LYS A C 1
ATOM 1942 O O . LYS A 1 243 ? 21.349 -2.830 -20.058 1.00 96.69 243 LYS A O 1
ATOM 1947 N N . LEU A 1 244 ? 22.176 -4.341 -18.613 1.00 95.38 244 LEU A N 1
ATOM 1948 C CA . LEU A 1 244 ? 21.297 -4.013 -17.491 1.00 95.38 244 LEU A CA 1
ATOM 1949 C C . LEU A 1 244 ? 22.096 -3.933 -16.186 1.00 95.38 244 LEU A C 1
ATOM 1951 O O . LEU A 1 244 ? 23.140 -4.570 -16.064 1.00 95.38 244 LEU A O 1
ATOM 1955 N N . PRO A 1 245 ? 21.626 -3.167 -15.190 1.00 92.62 245 PRO A N 1
ATOM 1956 C CA . PRO A 1 245 ? 22.359 -2.976 -13.941 1.00 92.62 245 PRO A CA 1
ATOM 1957 C C . PRO A 1 245 ? 22.354 -4.230 -13.047 1.00 92.62 245 PRO A C 1
ATOM 1959 O O . PRO A 1 245 ? 23.091 -4.312 -12.071 1.00 92.62 245 PRO A O 1
ATOM 1962 N N . VAL A 1 246 ? 21.531 -5.231 -13.371 1.00 93.12 246 VAL A N 1
ATOM 1963 C CA . VAL A 1 246 ? 21.464 -6.507 -12.654 1.00 93.12 246 VAL A CA 1
ATOM 1964 C C . VAL A 1 246 ? 21.314 -7.670 -13.624 1.00 93.12 246 VAL A C 1
ATOM 1966 O O . VAL A 1 246 ? 20.789 -7.525 -14.728 1.00 93.12 246 VAL A O 1
ATOM 1969 N N . GLN A 1 247 ? 21.723 -8.856 -13.176 1.00 94.44 247 GLN A N 1
ATOM 1970 C CA . GLN A 1 247 ? 21.491 -10.094 -13.909 1.00 94.44 247 GLN A CA 1
ATOM 1971 C C . GLN A 1 247 ? 19.991 -10.415 -13.956 1.00 94.44 247 GLN A C 1
ATOM 1973 O O . GLN A 1 247 ? 19.349 -10.579 -12.912 1.00 94.44 247 GLN A O 1
ATOM 1978 N N . ILE A 1 248 ? 19.455 -10.553 -15.169 1.00 95.69 248 ILE A N 1
ATOM 1979 C CA . ILE A 1 248 ? 18.076 -10.982 -15.409 1.00 95.69 248 ILE A CA 1
ATOM 1980 C C . ILE A 1 248 ? 17.974 -12.497 -15.256 1.00 95.69 248 ILE A C 1
ATOM 1982 O O . ILE A 1 248 ? 18.761 -13.246 -15.831 1.00 95.69 248 ILE A O 1
ATOM 1986 N N . ILE A 1 249 ? 17.005 -12.940 -14.456 1.00 94.94 249 ILE A N 1
ATOM 1987 C CA . ILE A 1 249 ? 16.776 -14.355 -14.141 1.00 94.94 249 ILE A CA 1
ATOM 1988 C C . ILE A 1 249 ? 15.588 -14.947 -14.900 1.00 94.94 249 ILE A C 1
ATOM 1990 O O . ILE A 1 249 ? 15.546 -16.158 -15.103 1.00 94.94 249 ILE A O 1
ATOM 1994 N N . ASN A 1 250 ? 14.615 -14.125 -15.296 1.00 95.38 250 ASN A N 1
ATOM 1995 C CA . ASN A 1 250 ? 13.502 -14.519 -16.156 1.00 95.38 250 ASN A CA 1
ATOM 1996 C C . ASN A 1 250 ? 12.835 -13.282 -16.783 1.00 95.38 250 ASN A C 1
ATOM 1998 O O . ASN A 1 250 ? 13.146 -12.143 -16.425 1.00 95.38 250 ASN A O 1
ATOM 2002 N N . TYR A 1 251 ? 11.903 -13.524 -17.701 1.00 96.25 251 TYR A N 1
ATOM 2003 C CA . TYR A 1 251 ? 11.074 -12.494 -18.308 1.00 96.25 251 TYR A CA 1
ATOM 2004 C C . TYR A 1 251 ? 9.609 -12.938 -18.392 1.00 96.25 251 TYR A C 1
ATOM 2006 O O . TYR A 1 251 ? 9.299 -14.130 -18.339 1.00 96.25 251 TYR A O 1
ATOM 2014 N N . GLU A 1 252 ? 8.712 -11.972 -18.555 1.00 94.06 252 GLU A N 1
ATOM 2015 C CA . GLU A 1 252 ? 7.296 -12.188 -18.844 1.00 94.06 252 GLU A CA 1
ATOM 2016 C C . GLU A 1 252 ? 6.856 -11.247 -19.971 1.00 94.06 252 GLU A C 1
ATOM 2018 O O . GLU A 1 252 ? 7.084 -10.039 -19.912 1.00 94.06 252 GLU A O 1
ATOM 2023 N N . ILE A 1 253 ? 6.221 -11.809 -21.003 1.00 93.56 253 ILE A N 1
ATOM 2024 C CA . ILE A 1 253 ? 5.595 -11.047 -22.086 1.00 93.56 253 ILE A CA 1
ATOM 2025 C C . ILE A 1 253 ? 4.136 -10.806 -21.704 1.00 93.56 253 ILE A C 1
ATOM 2027 O O . ILE A 1 253 ? 3.352 -11.748 -21.580 1.00 93.56 253 ILE A O 1
ATOM 2031 N N . VAL A 1 254 ? 3.772 -9.539 -21.542 1.00 89.81 254 VAL A N 1
ATOM 2032 C CA . VAL A 1 254 ? 2.414 -9.094 -21.242 1.00 89.81 254 VAL A CA 1
ATOM 2033 C C . VAL A 1 254 ? 1.816 -8.500 -22.512 1.00 89.81 254 VAL A C 1
ATOM 2035 O O . VAL A 1 254 ? 2.211 -7.427 -22.971 1.00 89.81 254 VAL A O 1
ATOM 2038 N N . GLU A 1 255 ? 0.867 -9.226 -23.092 1.00 87.88 255 GLU A N 1
ATOM 2039 C CA . GLU A 1 255 ? 0.094 -8.776 -24.248 1.00 87.88 255 GLU A CA 1
ATOM 2040 C C . GLU A 1 255 ? -1.071 -7.894 -23.780 1.00 87.88 255 GLU A C 1
ATOM 2042 O O . GLU A 1 255 ? -1.764 -8.227 -22.815 1.00 87.88 255 GLU A O 1
ATOM 2047 N N . GLY A 1 256 ? -1.292 -6.766 -24.459 1.00 79.69 256 GLY A N 1
ATOM 2048 C CA . GLY A 1 256 ? -2.479 -5.944 -24.239 1.00 79.69 256 GLY A CA 1
ATOM 2049 C C . GLY A 1 256 ? -3.773 -6.703 -24.555 1.00 79.69 256 GLY A C 1
ATOM 2050 O O . GLY A 1 256 ? -3.817 -7.544 -25.457 1.00 79.69 256 GLY A O 1
ATOM 2051 N N . ASP A 1 257 ? -4.853 -6.403 -23.830 1.00 78.69 257 ASP A N 1
ATOM 2052 C CA . ASP A 1 257 ? -6.155 -7.020 -24.089 1.00 78.69 257 ASP A CA 1
ATOM 2053 C C . ASP A 1 257 ? -6.749 -6.481 -25.395 1.00 78.69 257 ASP A C 1
ATOM 2055 O O . ASP A 1 257 ? -7.301 -5.388 -25.473 1.00 78.69 257 ASP A O 1
ATOM 2059 N N . THR A 1 258 ? -6.677 -7.285 -26.451 1.00 73.31 258 THR A N 1
ATOM 2060 C CA . THR A 1 258 ? -7.229 -6.918 -27.766 1.00 73.31 258 THR A CA 1
ATOM 2061 C C . THR A 1 258 ? -8.726 -6.580 -27.758 1.00 73.31 258 THR A C 1
ATOM 2063 O O . THR A 1 258 ? -9.187 -5.909 -28.683 1.00 73.31 258 THR A O 1
ATOM 2066 N N . ASN A 1 259 ? -9.484 -7.007 -26.739 1.00 76.94 259 ASN A N 1
ATOM 2067 C CA . ASN A 1 259 ? -10.910 -6.700 -26.600 1.00 76.94 259 ASN A CA 1
ATOM 2068 C C . ASN A 1 259 ? -11.171 -5.411 -25.820 1.00 76.94 259 ASN A C 1
ATOM 2070 O O . ASN A 1 259 ? -12.296 -4.907 -25.840 1.00 76.94 259 ASN A O 1
ATOM 2074 N N . ASN A 1 260 ? -10.160 -4.878 -25.137 1.00 70.06 260 ASN A N 1
ATOM 2075 C CA . ASN A 1 260 ? -10.277 -3.640 -24.400 1.00 70.06 260 ASN A CA 1
ATOM 2076 C C . ASN A 1 260 ? -9.721 -2.490 -25.260 1.00 70.06 260 ASN A C 1
ATOM 2078 O O . ASN A 1 260 ? -8.508 -2.371 -25.438 1.00 70.06 260 ASN A O 1
ATOM 2082 N N . PRO A 1 261 ? -10.587 -1.604 -25.790 1.00 64.56 261 PRO A N 1
ATOM 2083 C CA . PRO A 1 261 ? -10.155 -0.488 -26.632 1.00 64.56 261 PRO A CA 1
ATOM 2084 C C . PRO A 1 261 ? -9.277 0.529 -25.883 1.00 64.56 261 PRO A C 1
ATOM 2086 O O . PRO A 1 261 ? -8.694 1.402 -26.520 1.00 64.56 261 PRO A O 1
ATOM 2089 N N . HIS A 1 262 ? -9.184 0.423 -24.553 1.00 57.84 262 HIS A N 1
ATOM 2090 C CA . HIS A 1 262 ? -8.355 1.270 -23.699 1.00 57.84 262 HIS A CA 1
ATOM 2091 C C . HIS A 1 262 ? -7.019 0.632 -23.312 1.00 57.84 262 HIS A C 1
ATOM 2093 O O . HIS A 1 262 ? -6.167 1.332 -22.766 1.00 57.84 262 HIS A O 1
ATOM 2099 N N . THR A 1 263 ? -6.801 -0.663 -23.569 1.00 56.72 263 THR A N 1
ATOM 2100 C CA . THR A 1 263 ? -5.463 -1.236 -23.393 1.00 56.72 263 THR A CA 1
ATOM 2101 C C . THR A 1 263 ? -4.648 -1.008 -24.657 1.00 56.72 263 THR A C 1
ATOM 2103 O O . THR A 1 263 ? -5.126 -1.339 -25.748 1.00 56.72 263 THR A O 1
ATOM 2106 N N . PRO A 1 264 ? -3.422 -0.469 -24.538 1.00 62.12 264 PRO A N 1
ATOM 2107 C CA . PRO A 1 264 ? -2.512 -0.388 -25.667 1.00 62.12 264 PRO A CA 1
ATOM 2108 C C . PRO A 1 264 ? -2.411 -1.764 -26.323 1.00 62.12 264 PRO A C 1
ATOM 2110 O O . PRO A 1 264 ? -2.259 -2.769 -25.632 1.00 62.12 264 PRO A O 1
ATOM 2113 N N . LYS A 1 265 ? -2.476 -1.816 -27.656 1.00 69.56 265 LYS A N 1
ATOM 2114 C CA . LYS A 1 265 ? -2.195 -3.048 -28.420 1.00 69.56 265 LYS A CA 1
ATOM 2115 C C . LYS A 1 265 ? -0.714 -3.443 -28.362 1.00 69.56 265 LYS A C 1
ATOM 2117 O O . LYS A 1 265 ? -0.301 -4.388 -29.027 1.00 69.56 265 LYS A O 1
ATOM 2122 N N . ASP A 1 266 ? 0.064 -2.686 -27.605 1.00 77.75 266 ASP A N 1
ATOM 2123 C CA . ASP A 1 266 ? 1.493 -2.829 -27.458 1.00 77.75 266 ASP A CA 1
ATOM 2124 C C . ASP A 1 266 ? 1.823 -3.987 -26.520 1.00 77.75 266 ASP A C 1
ATOM 2126 O O . ASP A 1 266 ? 1.062 -4.354 -25.619 1.00 77.75 266 ASP A O 1
ATOM 2130 N N . ILE A 1 267 ? 2.997 -4.560 -26.742 1.00 85.69 267 ILE A N 1
ATOM 2131 C CA . ILE A 1 267 ? 3.545 -5.605 -25.893 1.00 85.69 267 ILE A CA 1
ATOM 2132 C C . ILE A 1 267 ? 4.407 -4.945 -24.828 1.00 85.69 267 IL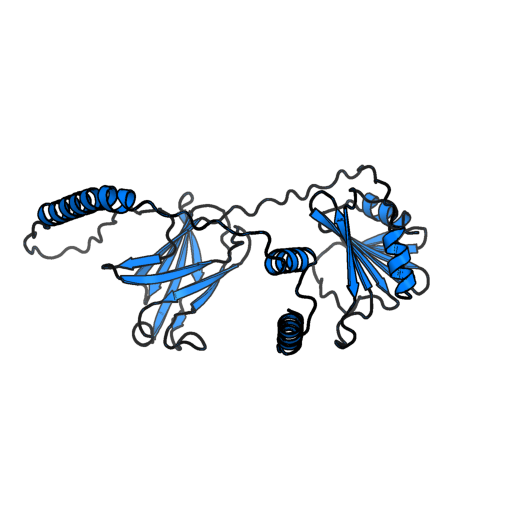E A C 1
ATOM 2134 O O . ILE A 1 267 ? 5.201 -4.045 -25.105 1.00 85.69 267 ILE A O 1
ATOM 2138 N N . SER A 1 268 ? 4.229 -5.392 -23.588 1.00 90.31 268 SER A N 1
ATOM 2139 C CA . SER A 1 268 ? 5.126 -5.059 -22.487 1.00 90.31 268 SER A CA 1
ATOM 2140 C C . SER A 1 268 ? 5.966 -6.274 -22.142 1.00 90.31 268 SER A C 1
ATOM 2142 O O . SER A 1 268 ? 5.459 -7.392 -22.092 1.00 90.31 268 SER A O 1
ATOM 2144 N N . ILE A 1 269 ? 7.246 -6.059 -21.882 1.00 94.56 269 ILE A N 1
ATOM 2145 C CA . ILE A 1 269 ? 8.164 -7.110 -21.466 1.00 94.56 269 ILE A CA 1
ATOM 2146 C C . ILE A 1 269 ? 8.665 -6.754 -20.077 1.00 94.56 269 ILE A C 1
ATOM 2148 O O . ILE A 1 269 ? 9.350 -5.748 -19.899 1.00 94.56 269 ILE A O 1
ATOM 2152 N N . ASN A 1 270 ? 8.327 -7.597 -19.111 1.00 94.25 270 ASN A N 1
ATOM 2153 C CA . ASN A 1 270 ? 8.800 -7.514 -17.740 1.00 94.25 270 ASN A CA 1
ATOM 2154 C C . ASN A 1 270 ? 10.085 -8.339 -17.619 1.00 94.25 270 ASN A C 1
ATOM 2156 O O . ASN A 1 270 ? 10.054 -9.550 -17.827 1.00 94.25 270 ASN A O 1
ATOM 2160 N N . LEU A 1 271 ? 11.206 -7.707 -17.284 1.00 95.31 271 LEU A N 1
ATOM 2161 C CA . LEU A 1 271 ? 12.492 -8.361 -17.036 1.00 95.31 271 LEU A CA 1
ATOM 2162 C C . LEU A 1 271 ? 12.735 -8.400 -15.526 1.00 95.31 271 LEU A C 1
ATOM 2164 O O . LEU A 1 271 ? 12.877 -7.348 -14.901 1.00 95.31 271 LEU A O 1
ATOM 2168 N N . ASN A 1 272 ? 12.789 -9.598 -14.941 1.00 92.94 272 ASN A N 1
ATOM 2169 C CA . ASN A 1 272 ? 12.981 -9.763 -13.501 1.00 92.94 272 ASN A CA 1
ATOM 2170 C C . ASN A 1 272 ? 14.452 -10.062 -13.192 1.00 92.94 272 ASN A C 1
ATOM 2172 O O . ASN A 1 272 ? 15.014 -11.055 -13.663 1.00 92.94 272 ASN A O 1
ATOM 2176 N N . GLY A 1 273 ? 15.066 -9.208 -12.380 1.00 91.44 273 GLY A N 1
ATOM 2177 C CA . GLY A 1 273 ? 16.419 -9.351 -11.858 1.00 91.44 273 GLY A CA 1
ATOM 2178 C C . GLY A 1 273 ? 16.500 -10.236 -10.612 1.00 91.44 273 GLY A C 1
ATOM 2179 O O . GLY A 1 273 ? 15.506 -10.483 -9.927 1.00 91.44 273 GLY A O 1
ATOM 2180 N N . LYS A 1 274 ? 17.715 -10.700 -10.293 1.00 83.94 274 LYS A N 1
ATOM 2181 C CA . LYS A 1 274 ? 18.006 -11.595 -9.153 1.00 83.94 274 LYS A CA 1
ATOM 2182 C C . LYS A 1 274 ? 17.539 -11.067 -7.784 1.00 83.94 274 LYS A C 1
ATOM 2184 O O . LYS A 1 274 ? 17.205 -11.874 -6.921 1.00 83.94 274 LYS A O 1
ATOM 2189 N N . ASP A 1 275 ? 17.454 -9.747 -7.624 1.00 80.25 275 ASP A N 1
ATOM 2190 C CA . ASP A 1 275 ? 17.096 -9.079 -6.363 1.00 80.25 275 ASP A CA 1
ATOM 2191 C C . ASP A 1 275 ? 15.652 -8.534 -6.343 1.00 80.25 275 ASP A C 1
ATOM 2193 O O . ASP A 1 275 ? 15.305 -7.712 -5.501 1.00 80.25 275 ASP A O 1
ATOM 2197 N N . GLY A 1 276 ? 14.791 -8.971 -7.272 1.00 80.25 276 GLY A N 1
ATOM 2198 C CA . GLY A 1 276 ? 13.415 -8.463 -7.387 1.00 80.25 276 GLY A CA 1
ATOM 2199 C C . GLY A 1 276 ? 13.301 -7.113 -8.108 1.00 80.25 276 GLY A C 1
ATOM 2200 O O . GLY A 1 276 ? 12.212 -6.540 -8.184 1.00 80.25 276 GLY A O 1
ATOM 2201 N N . VAL A 1 277 ? 14.409 -6.620 -8.667 1.00 80.38 277 VAL A N 1
ATOM 2202 C CA . VAL A 1 277 ? 14.414 -5.481 -9.591 1.00 80.38 277 VAL A CA 1
ATOM 2203 C C . VAL A 1 277 ? 13.621 -5.859 -10.835 1.00 80.38 277 VAL A C 1
ATOM 2205 O O . VAL A 1 277 ? 13.827 -6.926 -11.412 1.00 80.38 277 VAL A O 1
ATOM 2208 N N . LEU A 1 278 ? 12.710 -4.989 -11.236 1.00 86.56 278 LEU A N 1
ATOM 2209 C CA . LEU A 1 278 ? 11.814 -5.179 -12.361 1.00 86.56 278 LEU A CA 1
ATOM 2210 C C . LEU A 1 278 ? 12.041 -4.047 -13.351 1.00 86.56 278 LEU A C 1
ATOM 2212 O O . LEU A 1 278 ? 11.841 -2.877 -13.019 1.00 86.56 278 LEU A O 1
ATOM 2216 N N . PHE A 1 279 ? 12.384 -4.419 -14.579 1.00 90.88 279 PHE A N 1
ATOM 2217 C CA . PHE A 1 279 ? 12.372 -3.500 -15.707 1.00 90.88 279 PHE A CA 1
ATOM 2218 C C . PHE A 1 279 ? 11.186 -3.798 -16.604 1.00 90.88 279 PHE A C 1
ATOM 2220 O O . PHE A 1 279 ? 10.886 -4.962 -16.857 1.00 90.88 279 PHE A O 1
ATOM 2227 N N . THR A 1 280 ? 10.531 -2.761 -17.114 1.00 92.38 280 THR A N 1
ATOM 2228 C CA . THR A 1 280 ? 9.513 -2.917 -18.156 1.00 92.38 280 THR A CA 1
ATOM 2229 C C . THR A 1 280 ? 9.995 -2.253 -19.432 1.00 92.38 280 THR A C 1
ATOM 2231 O O . THR A 1 280 ? 10.289 -1.059 -19.440 1.00 92.38 280 THR A O 1
ATOM 2234 N N . VAL A 1 281 ? 10.040 -3.018 -20.517 1.00 92.50 281 VAL A N 1
ATOM 2235 C CA . VAL A 1 281 ? 10.218 -2.494 -21.873 1.00 92.50 281 VAL A CA 1
ATOM 2236 C C . VAL A 1 281 ? 8.850 -2.453 -22.535 1.00 92.50 281 VAL A C 1
ATOM 2238 O O . VAL A 1 281 ? 8.141 -3.459 -22.556 1.00 92.50 281 VAL A O 1
ATOM 2241 N N . ARG A 1 282 ? 8.474 -1.301 -23.082 1.00 90.75 282 ARG A N 1
ATOM 2242 C CA . ARG A 1 282 ? 7.317 -1.164 -23.968 1.00 90.75 282 ARG A CA 1
ATOM 2243 C C . ARG A 1 282 ? 7.758 -0.549 -25.276 1.00 90.75 282 ARG A C 1
ATOM 2245 O O . ARG A 1 282 ? 8.547 0.394 -25.276 1.00 90.75 282 ARG A O 1
ATOM 2252 N N . SER A 1 283 ? 7.184 -1.031 -26.366 1.00 87.00 283 SER A N 1
ATOM 2253 C CA . SER A 1 283 ? 7.351 -0.396 -27.665 1.00 87.00 283 SER A CA 1
ATOM 2254 C C . SER A 1 283 ? 6.103 -0.537 -28.515 1.00 87.00 283 SER A C 1
ATOM 2256 O O . SER A 1 283 ? 5.397 -1.542 -28.442 1.00 87.00 283 SER A O 1
ATOM 2258 N N . GLY A 1 284 ? 5.829 0.487 -29.315 1.00 85.44 284 GLY A N 1
ATOM 2259 C CA . GLY A 1 284 ? 4.574 0.610 -30.049 1.00 85.44 284 GLY A CA 1
ATOM 2260 C C . GLY A 1 284 ? 4.643 1.657 -31.152 1.00 85.44 284 GLY A C 1
ATOM 2261 O O . GLY A 1 284 ? 5.628 2.381 -31.279 1.00 85.44 284 GLY A O 1
ATOM 2262 N N . LYS A 1 285 ? 3.590 1.734 -31.972 1.00 83.81 285 LYS A N 1
ATOM 2263 C CA . LYS A 1 285 ? 3.464 2.757 -33.035 1.00 83.81 285 LYS A CA 1
ATOM 2264 C C . LYS A 1 285 ? 2.828 4.057 -32.552 1.00 83.81 285 LYS A C 1
ATOM 2266 O O . LYS A 1 285 ? 2.865 5.062 -33.253 1.00 83.81 285 LYS A O 1
ATOM 2271 N N . THR A 1 286 ? 2.172 4.008 -31.404 1.00 76.25 286 THR A N 1
ATOM 2272 C CA . THR A 1 286 ? 1.473 5.136 -30.798 1.00 76.25 286 THR A CA 1
ATOM 2273 C C . THR A 1 286 ? 2.161 5.469 -29.494 1.00 76.25 286 THR A C 1
ATOM 2275 O O . THR A 1 286 ? 2.352 4.573 -28.674 1.00 76.25 286 THR A O 1
ATOM 2278 N N . ASP A 1 287 ? 2.520 6.738 -29.308 1.00 69.88 287 ASP A N 1
ATOM 2279 C CA . ASP A 1 287 ? 2.989 7.208 -28.011 1.00 69.88 287 ASP A CA 1
ATOM 2280 C C . ASP A 1 287 ? 1.869 6.960 -26.978 1.00 69.88 287 ASP A C 1
ATOM 2282 O O . ASP A 1 287 ? 0.720 7.363 -27.207 1.00 69.88 287 ASP A O 1
ATOM 2286 N N . PRO A 1 288 ? 2.147 6.267 -25.861 1.00 64.69 288 PRO A N 1
ATOM 2287 C CA . PRO A 1 288 ? 1.196 6.067 -24.778 1.00 64.69 288 PRO A CA 1
ATOM 2288 C C . PRO A 1 288 ? 0.812 7.357 -24.032 1.00 64.69 288 PRO A C 1
ATOM 2290 O O . PRO A 1 288 ? 0.134 7.249 -23.009 1.00 64.69 288 PRO A O 1
ATOM 2293 N N . GLU A 1 289 ? 1.167 8.550 -24.530 1.00 59.12 289 GLU A N 1
ATOM 2294 C CA . GLU A 1 289 ? 0.785 9.880 -24.023 1.00 59.12 289 GLU A CA 1
ATOM 2295 C C . GLU A 1 289 ? -0.702 10.043 -23.633 1.00 59.12 289 GLU A C 1
ATOM 2297 O O . GLU A 1 289 ? -1.032 10.942 -22.864 1.00 59.12 289 GLU A O 1
ATOM 2302 N N . MET A 1 290 ? -1.609 9.150 -24.051 1.00 50.19 290 MET A N 1
ATOM 2303 C CA . MET A 1 290 ? -3.007 9.142 -23.590 1.00 50.19 290 MET A CA 1
ATOM 2304 C C . MET A 1 290 ? -3.325 8.297 -22.342 1.00 50.19 290 MET A C 1
ATOM 2306 O O . MET A 1 290 ? -4.403 8.470 -21.776 1.00 50.19 290 MET A O 1
ATOM 2310 N N . ALA A 1 291 ? -2.461 7.386 -21.886 1.00 47.41 291 ALA A N 1
ATOM 2311 C CA . ALA A 1 291 ? -2.808 6.447 -20.807 1.00 47.41 291 ALA A CA 1
ATOM 2312 C C . ALA A 1 291 ? -2.173 6.778 -19.447 1.00 47.41 291 ALA A C 1
ATOM 2314 O O . ALA A 1 291 ? -2.673 6.349 -18.405 1.00 47.41 291 ALA A O 1
ATOM 2315 N N . SER A 1 292 ? -1.078 7.538 -19.418 1.00 47.84 292 SER A N 1
ATOM 2316 C CA . SER A 1 292 ? -0.414 7.889 -18.167 1.00 47.84 292 SER A CA 1
ATOM 2317 C C . SER A 1 292 ? -1.014 9.163 -17.581 1.00 47.84 292 SER A C 1
ATOM 2319 O O . SER A 1 292 ? -0.485 10.255 -17.763 1.00 47.84 292 SER A O 1
ATOM 2321 N N . GLY A 1 293 ? -2.055 9.011 -16.759 1.00 51.16 293 GLY A N 1
ATOM 2322 C CA . GLY A 1 293 ? -2.455 9.994 -15.740 1.00 51.16 293 GLY A CA 1
ATOM 2323 C C . GLY A 1 293 ? -1.376 10.244 -14.669 1.00 51.16 293 GLY A C 1
ATOM 2324 O O . GLY A 1 293 ? -1.694 10.539 -13.521 1.00 51.16 293 GLY A O 1
ATOM 2325 N N . ILE A 1 294 ? -0.094 10.107 -15.019 1.00 55.28 294 ILE A N 1
ATOM 2326 C CA . ILE A 1 294 ? 1.063 10.416 -14.184 1.00 55.28 294 ILE A CA 1
ATOM 2327 C C . ILE A 1 294 ? 1.242 11.942 -14.230 1.00 55.28 294 ILE A C 1
ATOM 2329 O O . ILE A 1 294 ? 2.220 12.465 -14.739 1.00 55.28 294 ILE A O 1
ATOM 2333 N N . HIS A 1 295 ? 0.247 12.680 -13.736 1.00 48.62 295 HIS A N 1
ATOM 2334 C CA . HIS A 1 295 ? 0.314 14.127 -13.493 1.00 48.62 295 HIS A CA 1
ATOM 2335 C C . HIS A 1 295 ? 0.967 14.404 -12.128 1.00 48.62 295 HIS A C 1
ATOM 2337 O O . HIS A 1 295 ? 0.453 15.161 -11.305 1.00 48.62 295 HIS A O 1
ATOM 2343 N N . GLY A 1 296 ? 2.081 13.727 -11.845 1.00 61.00 296 GLY A N 1
ATOM 2344 C CA . GLY A 1 296 ? 2.947 14.108 -10.733 1.00 61.00 296 GLY A CA 1
ATOM 2345 C C . GLY A 1 296 ? 3.816 15.288 -11.159 1.00 61.00 296 GLY A C 1
ATOM 2346 O O . GLY A 1 296 ? 4.157 15.393 -12.331 1.00 61.00 296 GLY A O 1
ATOM 2347 N N . ASN A 1 297 ? 4.223 16.144 -10.220 1.00 70.12 297 ASN A N 1
ATOM 2348 C CA . ASN A 1 297 ? 5.215 17.210 -10.440 1.00 70.12 297 ASN A CA 1
ATOM 2349 C C . ASN A 1 297 ? 6.635 16.650 -10.706 1.00 70.12 297 ASN A C 1
ATOM 2351 O O . ASN A 1 297 ? 7.621 17.179 -10.191 1.00 70.12 297 ASN A O 1
ATOM 2355 N N . ASN A 1 298 ? 6.752 15.543 -11.441 1.00 79.81 298 ASN A N 1
ATOM 2356 C CA . ASN A 1 298 ? 8.028 14.931 -11.764 1.00 79.81 298 ASN A CA 1
ATOM 2357 C C . ASN A 1 298 ? 8.760 15.841 -12.745 1.00 79.81 298 ASN A C 1
ATOM 2359 O O . ASN A 1 298 ? 8.185 16.320 -13.722 1.00 79.81 298 ASN A O 1
ATOM 2363 N N . LYS A 1 299 ? 10.038 16.091 -12.472 1.00 88.56 299 LYS A N 1
ATOM 2364 C CA . LYS A 1 299 ? 10.883 16.884 -13.352 1.00 88.56 299 LYS A CA 1
ATOM 2365 C C . LYS A 1 299 ? 11.182 16.070 -14.612 1.00 88.56 299 LYS A C 1
ATOM 2367 O O . LYS A 1 299 ? 11.745 14.978 -14.524 1.00 88.56 299 LYS A O 1
ATOM 2372 N N . GLU A 1 300 ? 10.791 16.602 -15.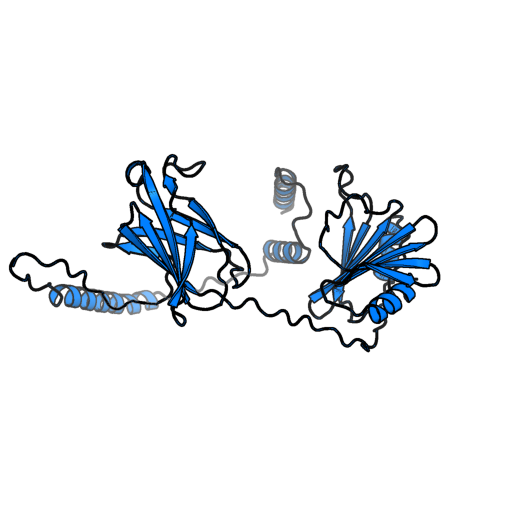763 1.00 93.00 300 GLU A N 1
ATOM 2373 C CA . GLU A 1 300 ? 11.142 16.051 -17.070 1.00 93.00 300 GLU A CA 1
ATOM 2374 C C . GLU A 1 300 ? 12.446 16.685 -17.564 1.00 93.00 300 GLU A C 1
ATOM 2376 O O . GLU A 1 300 ? 12.658 17.893 -17.428 1.00 93.00 300 GLU A O 1
ATOM 2381 N N . GLU A 1 301 ? 13.338 15.865 -18.115 1.00 95.12 301 GLU A N 1
ATOM 2382 C CA . GLU A 1 301 ? 14.595 16.301 -18.718 1.00 95.12 301 GLU A CA 1
ATOM 2383 C C . GLU A 1 301 ? 14.718 15.733 -20.133 1.00 95.12 301 GLU A C 1
ATOM 2385 O O . GLU A 1 301 ? 14.542 14.533 -20.350 1.00 95.12 301 GLU A O 1
ATOM 2390 N N . GLU A 1 302 ? 15.048 16.589 -21.099 1.00 96.38 302 GLU A N 1
ATOM 2391 C CA . GLU A 1 302 ? 15.377 16.164 -22.460 1.00 96.38 302 GLU A CA 1
ATOM 2392 C C . GLU A 1 302 ? 16.698 15.384 -22.467 1.00 96.38 302 GLU A C 1
ATOM 2394 O O . GLU A 1 302 ? 17.674 15.754 -21.803 1.00 96.38 302 GLU A O 1
ATOM 2399 N N . ILE A 1 303 ? 16.729 14.289 -23.222 1.00 96.62 303 ILE A N 1
ATOM 2400 C CA . ILE A 1 303 ? 17.896 13.416 -23.376 1.00 96.62 303 ILE A CA 1
ATOM 2401 C C . ILE A 1 303 ? 18.063 13.004 -24.842 1.00 96.62 303 ILE A C 1
ATOM 2403 O O . ILE A 1 303 ? 17.136 13.118 -25.644 1.00 96.62 303 ILE A O 1
ATOM 2407 N N . SER A 1 304 ? 19.236 12.469 -25.183 1.00 96.75 304 SER A N 1
ATOM 2408 C CA . SER A 1 304 ? 19.455 11.769 -26.449 1.00 96.75 304 SER A CA 1
ATOM 2409 C C . SER A 1 304 ? 19.847 10.319 -26.181 1.00 96.75 304 SER A C 1
ATOM 2411 O O . SER A 1 304 ? 20.713 10.064 -25.347 1.00 96.75 304 SER A O 1
ATOM 2413 N N . VAL A 1 305 ? 19.207 9.379 -26.878 1.00 96.06 305 VAL A N 1
ATOM 2414 C CA . VAL A 1 305 ? 19.483 7.938 -26.799 1.00 96.06 305 VAL A CA 1
ATOM 2415 C C . VAL A 1 305 ? 19.854 7.459 -28.195 1.00 96.06 305 VAL A C 1
ATOM 2417 O O . VAL A 1 305 ? 19.023 7.489 -29.101 1.00 96.06 305 VAL A O 1
ATOM 2420 N N . SER A 1 306 ? 21.112 7.065 -28.401 1.00 94.44 306 SER A N 1
ATOM 2421 C CA . SER A 1 306 ? 21.622 6.633 -29.717 1.00 94.44 306 SER A CA 1
ATOM 2422 C C . SER A 1 306 ? 21.384 7.646 -30.853 1.00 94.44 306 SER A C 1
ATOM 2424 O O . SER A 1 306 ? 21.185 7.265 -32.003 1.00 94.44 306 SER A O 1
ATOM 2426 N N . GLY A 1 307 ? 21.394 8.947 -30.541 1.00 95.69 307 GLY A N 1
ATOM 2427 C CA . GLY A 1 307 ? 21.136 10.023 -31.506 1.00 95.69 307 GLY A CA 1
ATOM 2428 C C . GLY A 1 307 ? 19.654 10.339 -31.740 1.00 95.69 307 GLY A C 1
ATOM 2429 O O . GLY A 1 307 ? 19.345 11.202 -32.560 1.00 95.69 307 GLY A O 1
ATOM 2430 N N . HIS A 1 308 ? 18.742 9.685 -31.020 1.00 96.38 308 HIS A N 1
ATOM 2431 C CA . HIS A 1 308 ? 17.311 9.979 -31.036 1.00 96.38 308 HIS A CA 1
ATOM 2432 C C . HIS A 1 308 ? 16.920 10.856 -29.850 1.00 96.38 308 HIS A C 1
ATOM 2434 O O . HIS A 1 308 ? 17.461 10.694 -28.757 1.00 96.38 308 HIS A O 1
ATOM 2440 N N . GLU A 1 309 ? 15.990 11.785 -30.061 1.00 95.62 309 GLU A N 1
ATOM 2441 C CA . GLU A 1 309 ? 15.448 12.627 -28.993 1.00 95.62 309 GLU A CA 1
ATOM 2442 C C . GLU A 1 309 ? 14.539 11.807 -28.071 1.00 95.62 309 GLU A C 1
ATOM 2444 O O . GLU A 1 309 ? 13.767 10.946 -28.510 1.00 95.62 309 GLU A O 1
ATOM 2449 N N . GLY A 1 310 ? 14.645 12.074 -26.774 1.00 95.00 310 GLY A N 1
ATOM 2450 C CA . GLY A 1 310 ? 13.860 11.407 -25.752 1.00 95.00 310 GLY A CA 1
ATOM 2451 C C . GLY A 1 310 ? 13.674 12.259 -24.507 1.00 95.00 310 GLY A C 1
ATOM 2452 O O . GLY A 1 310 ? 14.172 13.379 -24.393 1.00 95.00 310 GLY A O 1
ATOM 2453 N N . THR A 1 311 ? 12.967 11.690 -23.541 1.00 95.06 311 THR A N 1
ATOM 2454 C CA . THR A 1 311 ? 12.676 12.315 -22.255 1.00 95.06 311 THR A CA 1
ATOM 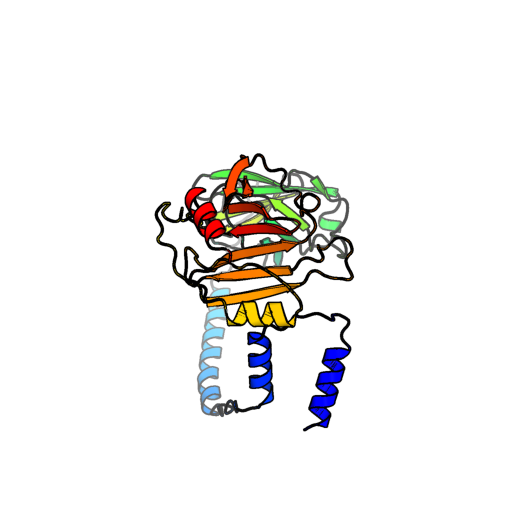2455 C C . THR A 1 311 ? 13.008 11.346 -21.132 1.00 95.06 311 THR A C 1
ATOM 2457 O O . THR A 1 311 ? 12.630 10.171 -21.164 1.00 95.06 311 THR A O 1
ATOM 2460 N N . TYR A 1 312 ? 13.690 11.852 -20.113 1.00 94.25 312 TYR A N 1
ATOM 2461 C CA . TYR A 1 312 ? 13.865 11.198 -18.828 1.00 94.25 312 TYR A CA 1
ATOM 2462 C C . TYR A 1 312 ? 12.930 11.855 -17.812 1.00 94.25 312 TYR A C 1
ATOM 2464 O O . TYR A 1 312 ? 12.968 13.071 -17.631 1.00 94.25 312 TYR A O 1
ATOM 2472 N N . LEU A 1 313 ? 12.095 11.061 -17.144 1.00 91.25 313 LEU A N 1
ATOM 2473 C CA . LEU A 1 313 ? 11.271 11.536 -16.036 1.00 91.25 313 LEU A CA 1
ATOM 2474 C C . LEU A 1 313 ? 11.932 11.105 -14.732 1.00 91.25 313 LEU A C 1
ATOM 2476 O O . LEU A 1 313 ? 12.205 9.913 -14.538 1.00 91.25 313 LEU A O 1
ATOM 2480 N N . GLU A 1 314 ? 12.193 12.075 -13.850 1.00 82.88 314 GLU A N 1
ATOM 2481 C CA . GLU A 1 314 ? 12.910 11.829 -12.603 1.00 82.88 314 GLU A CA 1
ATOM 2482 C C . GLU A 1 314 ? 12.283 10.666 -11.827 1.00 82.88 314 GLU A C 1
ATOM 2484 O O . GLU A 1 314 ? 11.131 10.722 -11.398 1.00 82.88 314 GLU A O 1
ATOM 2489 N N . GLY A 1 315 ? 13.075 9.617 -11.619 1.00 70.75 315 GLY A N 1
ATOM 2490 C CA . GLY A 1 315 ? 12.677 8.488 -10.798 1.00 70.75 315 GLY A CA 1
ATOM 2491 C C . GLY A 1 315 ? 13.054 7.173 -11.434 1.00 70.75 315 GLY A C 1
ATOM 2492 O O . GLY A 1 315 ? 13.677 6.377 -10.751 1.00 70.75 315 GLY A O 1
ATOM 2493 N N . ASN A 1 316 ? 12.688 6.932 -12.695 1.00 89.25 316 ASN A N 1
ATOM 2494 C CA . ASN A 1 316 ? 12.749 5.577 -13.255 1.00 89.25 316 ASN A CA 1
ATOM 2495 C C . ASN A 1 316 ? 12.200 5.407 -14.683 1.00 89.25 316 ASN A C 1
ATOM 2497 O O . ASN A 1 316 ? 12.068 4.264 -15.121 1.00 89.25 316 ASN A O 1
ATOM 2501 N N . ILE A 1 317 ? 11.836 6.472 -15.404 1.00 92.94 317 ILE A N 1
ATOM 2502 C CA . ILE A 1 317 ? 11.198 6.341 -16.723 1.00 92.94 317 ILE A CA 1
ATOM 2503 C C . ILE A 1 317 ? 12.042 7.050 -17.771 1.00 92.94 317 ILE A C 1
ATOM 2505 O O . ILE A 1 317 ? 12.428 8.205 -17.604 1.00 92.94 317 ILE A O 1
ATOM 2509 N N . MET A 1 318 ? 12.291 6.354 -18.871 1.00 95.31 318 MET A N 1
ATOM 2510 C CA . MET A 1 318 ? 12.917 6.905 -20.060 1.00 95.31 318 MET A CA 1
ATOM 2511 C C . MET A 1 318 ? 12.066 6.563 -21.277 1.00 95.31 318 MET A C 1
ATOM 2513 O O . MET A 1 318 ? 11.681 5.406 -21.448 1.00 95.31 318 MET A O 1
ATOM 2517 N N . LYS A 1 319 ? 11.785 7.560 -22.117 1.00 95.06 319 LYS A N 1
ATOM 2518 C CA . LYS A 1 319 ? 11.062 7.396 -23.381 1.00 95.06 319 LYS A CA 1
ATOM 2519 C C . LYS A 1 319 ? 11.836 8.019 -24.537 1.00 95.06 319 LYS A C 1
ATOM 2521 O O . LYS A 1 319 ? 12.460 9.058 -24.352 1.00 95.06 319 LYS A O 1
ATOM 2526 N N . TRP A 1 320 ? 11.810 7.400 -25.709 1.00 95.69 320 TRP A N 1
ATOM 2527 C CA . TRP A 1 320 ? 12.379 7.965 -26.938 1.00 95.69 320 TRP A CA 1
ATOM 2528 C C . TRP A 1 320 ? 11.679 7.376 -28.162 1.00 95.69 320 TRP A C 1
ATOM 2530 O O . TRP A 1 320 ? 10.970 6.372 -28.065 1.00 95.69 320 TRP A O 1
ATOM 2540 N N . THR A 1 321 ? 11.880 7.999 -29.321 1.00 92.94 321 THR A N 1
ATOM 2541 C CA . THR A 1 321 ? 11.295 7.535 -30.584 1.00 92.94 321 THR A CA 1
ATOM 2542 C C . THR A 1 321 ? 12.384 7.266 -31.611 1.00 92.94 321 THR A C 1
ATOM 2544 O O . THR A 1 321 ? 13.262 8.095 -31.827 1.00 92.94 321 THR A O 1
ATOM 2547 N N . GLU A 1 322 ? 12.305 6.126 -32.290 1.00 93.69 322 GLU A N 1
ATOM 2548 C CA . GLU A 1 322 ? 13.163 5.787 -33.424 1.00 93.69 322 GLU A CA 1
ATOM 2549 C C . GLU A 1 322 ? 12.286 5.461 -34.638 1.00 93.69 322 GLU A C 1
ATOM 2551 O O . GLU A 1 322 ? 11.585 4.445 -34.688 1.00 93.69 322 GLU A O 1
ATOM 2556 N N . GLY A 1 323 ? 12.299 6.352 -35.631 1.00 91.94 323 GLY A N 1
ATOM 2557 C CA . GLY A 1 323 ? 11.404 6.258 -36.783 1.00 91.94 323 GLY A CA 1
ATOM 2558 C C . GLY A 1 323 ? 9.938 6.364 -36.358 1.00 91.94 323 GLY A C 1
ATOM 2559 O O . GLY A 1 323 ? 9.530 7.370 -35.789 1.00 91.94 323 GLY A O 1
ATOM 2560 N N . ASN A 1 324 ? 9.156 5.316 -36.627 1.00 89.81 324 ASN A N 1
ATOM 2561 C CA . ASN A 1 324 ? 7.737 5.234 -36.254 1.00 89.81 324 ASN A CA 1
ATOM 2562 C C . ASN A 1 324 ? 7.500 4.360 -35.011 1.00 89.81 324 ASN A C 1
ATOM 2564 O O . ASN A 1 324 ? 6.364 3.946 -34.766 1.00 89.81 324 ASN A O 1
ATOM 2568 N N . THR A 1 325 ? 8.564 4.023 -34.280 1.00 88.94 325 THR A N 1
ATOM 2569 C CA . THR A 1 325 ? 8.496 3.170 -33.096 1.00 88.94 325 THR A CA 1
ATOM 2570 C C . THR A 1 325 ? 8.848 3.986 -31.865 1.00 88.94 325 THR A C 1
ATOM 2572 O O . THR A 1 325 ? 9.948 4.524 -31.745 1.00 88.94 325 THR A O 1
ATOM 2575 N N . PHE A 1 326 ? 7.903 4.051 -30.941 1.00 91.12 326 PHE A N 1
ATOM 2576 C CA . PHE A 1 326 ? 8.103 4.571 -29.602 1.00 91.12 326 PHE A CA 1
ATOM 2577 C C . PHE A 1 326 ? 8.710 3.485 -28.714 1.00 91.12 326 PHE A C 1
ATOM 2579 O O . PHE A 1 326 ? 8.303 2.324 -28.800 1.00 91.12 326 PHE A O 1
ATOM 2586 N N . TYR A 1 327 ? 9.624 3.874 -27.831 1.00 92.69 327 TYR A N 1
ATOM 2587 C CA . TYR A 1 327 ? 10.188 3.032 -26.786 1.00 92.69 327 TYR A CA 1
ATOM 2588 C C . TYR A 1 327 ? 9.995 3.688 -25.425 1.00 92.69 327 TYR A C 1
ATOM 2590 O O . TYR A 1 327 ? 10.231 4.883 -25.252 1.00 92.69 327 TYR A O 1
ATOM 2598 N N . MET A 1 328 ? 9.627 2.878 -24.438 1.00 93.81 328 MET A N 1
ATOM 2599 C CA . MET A 1 328 ? 9.627 3.258 -23.035 1.00 93.81 328 MET A CA 1
ATOM 2600 C C . MET A 1 328 ? 10.293 2.172 -22.209 1.00 93.81 328 MET A C 1
ATOM 2602 O O . MET A 1 328 ? 9.936 0.995 -22.282 1.00 93.81 328 MET A O 1
ATOM 2606 N N . PHE A 1 329 ? 11.236 2.600 -21.386 1.00 94.81 329 PHE A N 1
ATOM 2607 C CA . PHE A 1 329 ? 11.922 1.775 -20.415 1.00 94.81 329 PHE A CA 1
ATOM 2608 C C . PHE A 1 329 ? 11.601 2.289 -19.015 1.00 94.81 329 PHE A C 1
ATOM 2610 O O . PHE A 1 329 ? 11.810 3.469 -18.719 1.00 94.81 329 PHE A O 1
ATOM 2617 N N . THR A 1 330 ? 11.080 1.412 -18.158 1.00 93.31 330 THR A N 1
ATOM 2618 C CA . THR A 1 330 ? 10.812 1.728 -16.754 1.00 93.31 330 THR A CA 1
ATOM 2619 C C . THR A 1 330 ? 11.557 0.790 -15.818 1.00 93.31 330 THR A C 1
ATOM 2621 O O . THR A 1 330 ? 11.770 -0.378 -16.134 1.00 93.31 330 THR A O 1
ATOM 2624 N N . SER A 1 331 ? 11.928 1.303 -14.649 1.00 91.75 331 SER A N 1
ATOM 2625 C CA . SER A 1 331 ? 12.532 0.548 -13.547 1.00 91.75 331 SER A CA 1
ATOM 2626 C C . SER A 1 331 ? 11.656 0.663 -12.294 1.00 91.75 331 SER A C 1
ATOM 2628 O O . SER A 1 331 ? 11.019 1.689 -12.062 1.00 91.75 331 SER A O 1
ATOM 2630 N N . ASN A 1 332 ? 11.584 -0.364 -11.451 1.00 87.38 332 ASN A N 1
ATOM 2631 C CA . ASN A 1 332 ? 10.998 -0.210 -10.111 1.00 87.38 332 ASN A CA 1
ATOM 2632 C C . ASN A 1 332 ? 11.979 0.423 -9.103 1.00 87.38 332 ASN A C 1
ATOM 2634 O O . ASN A 1 332 ? 11.551 0.869 -8.039 1.00 87.38 332 ASN A O 1
ATOM 2638 N N . GLU A 1 333 ? 13.264 0.507 -9.451 1.00 87.62 333 GLU A N 1
ATOM 2639 C CA . GLU A 1 333 ? 14.305 1.177 -8.671 1.00 87.62 333 GLU A CA 1
ATOM 2640 C C . GLU A 1 333 ? 14.730 2.512 -9.286 1.00 87.62 333 GLU A C 1
ATOM 2642 O O . GLU A 1 333 ? 14.630 2.715 -10.502 1.00 87.62 333 GLU A O 1
ATOM 2647 N N . LYS A 1 334 ? 15.241 3.416 -8.436 1.00 87.81 334 LYS A N 1
ATOM 2648 C CA . LYS A 1 334 ? 15.728 4.724 -8.876 1.00 87.81 334 LYS A CA 1
ATOM 2649 C C . LYS A 1 334 ? 17.102 4.584 -9.521 1.00 87.81 334 LYS A C 1
ATOM 2651 O O . LYS A 1 334 ? 18.090 4.336 -8.835 1.00 87.81 334 LYS A O 1
ATOM 2656 N N . LEU A 1 335 ? 17.144 4.772 -10.836 1.00 89.25 335 LEU A N 1
ATOM 2657 C CA . LEU A 1 335 ? 18.371 4.798 -11.628 1.00 89.25 335 LEU A CA 1
ATOM 2658 C C . LEU A 1 335 ? 18.790 6.243 -11.903 1.00 89.25 335 LEU A C 1
ATOM 2660 O O . LEU A 1 335 ? 17.946 7.133 -12.019 1.00 89.25 335 LEU A O 1
ATOM 2664 N N . SER A 1 336 ? 20.097 6.486 -12.012 1.00 91.69 336 SER A N 1
ATOM 2665 C CA . SER A 1 336 ? 20.590 7.770 -12.513 1.00 91.69 336 SER A CA 1
ATOM 2666 C C . SER A 1 336 ? 20.212 7.942 -13.986 1.00 91.69 336 SER A C 1
ATOM 2668 O O . SER A 1 336 ? 20.043 6.966 -14.726 1.00 91.69 336 SER A O 1
ATOM 2670 N N . LYS A 1 337 ? 20.113 9.196 -14.429 1.00 93.44 337 LYS A N 1
ATOM 2671 C CA . LYS A 1 337 ? 19.856 9.527 -15.834 1.00 93.44 337 LYS A CA 1
ATOM 2672 C C . LYS A 1 337 ? 20.924 8.917 -16.742 1.00 93.44 337 LYS A C 1
ATOM 2674 O O . LYS A 1 337 ? 20.606 8.346 -17.778 1.00 93.44 337 LYS A O 1
ATOM 2679 N N . GLU A 1 338 ? 22.183 8.995 -16.328 1.00 93.62 338 GLU A N 1
ATOM 2680 C CA . GLU A 1 338 ? 23.334 8.480 -17.067 1.00 93.62 338 GLU A CA 1
ATOM 2681 C C . GLU A 1 338 ? 23.244 6.959 -17.244 1.00 93.62 338 GLU A C 1
ATOM 2683 O O . GLU A 1 338 ? 23.507 6.447 -18.331 1.00 93.62 338 GLU A O 1
ATOM 2688 N N . THR A 1 339 ? 22.823 6.232 -16.206 1.00 93.38 339 THR A N 1
ATOM 2689 C CA . THR A 1 339 ? 22.599 4.783 -16.279 1.00 93.38 339 THR A CA 1
ATOM 2690 C C . THR A 1 339 ? 21.432 4.448 -17.203 1.00 93.38 339 THR A C 1
ATOM 2692 O O . THR A 1 339 ? 21.561 3.549 -18.030 1.00 93.38 339 THR A O 1
ATOM 2695 N N . MET A 1 340 ? 20.323 5.192 -17.127 1.00 94.81 340 MET A N 1
ATOM 2696 C CA . MET A 1 340 ? 19.183 5.006 -18.034 1.00 94.81 340 MET A CA 1
ATOM 2697 C C . MET A 1 340 ? 19.591 5.212 -19.497 1.00 94.81 340 MET A C 1
ATOM 2699 O O . MET A 1 340 ? 19.280 4.361 -20.326 1.00 94.81 340 MET A O 1
ATOM 2703 N N . ILE A 1 341 ? 20.358 6.266 -19.804 1.00 95.31 341 ILE A N 1
ATOM 2704 C CA . ILE A 1 341 ? 20.872 6.523 -21.159 1.00 95.31 341 ILE A CA 1
ATOM 2705 C C . ILE A 1 341 ? 21.763 5.368 -21.627 1.00 95.31 341 ILE A C 1
ATOM 2707 O O . ILE A 1 341 ? 21.522 4.836 -22.705 1.00 95.31 341 ILE A O 1
ATOM 2711 N N . LYS A 1 342 ? 22.722 4.904 -20.809 1.00 95.50 342 LYS A N 1
ATOM 2712 C CA . LYS A 1 342 ? 23.582 3.755 -21.162 1.00 95.50 342 LYS A CA 1
ATOM 2713 C C . LYS A 1 342 ? 22.780 2.479 -21.442 1.00 95.50 342 LYS A C 1
ATOM 2715 O O . LYS A 1 342 ? 23.140 1.709 -22.332 1.00 95.50 342 LYS A O 1
ATOM 2720 N N . ILE A 1 343 ? 21.704 2.236 -20.686 1.00 95.69 343 ILE A N 1
ATOM 2721 C CA . ILE A 1 343 ? 20.793 1.113 -20.944 1.00 95.69 343 ILE A CA 1
ATOM 2722 C C . ILE A 1 343 ? 20.085 1.326 -22.285 1.00 95.69 343 ILE A C 1
ATOM 2724 O O . ILE A 1 343 ? 20.083 0.408 -23.101 1.00 95.69 343 ILE A O 1
ATOM 2728 N N . GLY A 1 344 ? 19.549 2.523 -22.540 1.00 95.62 344 GLY A N 1
ATOM 2729 C CA . GLY A 1 344 ? 18.909 2.902 -23.805 1.00 95.62 344 GLY A CA 1
ATOM 2730 C C . GLY A 1 344 ? 19.819 2.729 -25.021 1.00 95.62 344 GLY A C 1
ATOM 2731 O O . GLY A 1 344 ? 19.412 2.163 -26.030 1.00 95.62 344 GLY A O 1
ATOM 2732 N N . GLU A 1 345 ? 21.084 3.124 -24.898 1.00 96.38 345 GLU A N 1
ATOM 2733 C CA . GLU A 1 345 ? 22.104 2.952 -25.938 1.00 96.38 345 GLU A CA 1
ATOM 2734 C C . GLU A 1 345 ? 22.445 1.479 -26.208 1.00 96.38 345 GLU A C 1
ATOM 2736 O O . GLU A 1 345 ? 22.950 1.142 -27.278 1.00 96.38 345 GLU A O 1
ATOM 2741 N N . SER A 1 346 ? 22.150 0.580 -25.264 1.00 96.69 346 SER A N 1
ATOM 2742 C CA . SER A 1 346 ? 22.349 -0.864 -25.427 1.00 96.69 346 SER A CA 1
ATOM 2743 C C . SER A 1 346 ? 21.202 -1.579 -26.150 1.00 96.69 346 SER A C 1
ATOM 2745 O O . SER A 1 346 ? 21.289 -2.792 -26.357 1.00 96.69 346 SER A O 1
ATOM 2747 N N . PHE A 1 347 ? 20.124 -0.871 -26.510 1.00 96.31 347 PHE A N 1
ATOM 2748 C CA . PHE A 1 347 ? 19.010 -1.460 -27.253 1.00 96.31 347 PHE A CA 1
ATOM 2749 C C . PHE A 1 347 ? 19.462 -1.852 -28.659 1.00 96.31 347 PHE A C 1
ATOM 2751 O O . PHE A 1 347 ? 19.917 -1.009 -29.435 1.00 96.31 347 PHE A O 1
ATOM 2758 N N . LYS A 1 348 ? 19.306 -3.132 -29.000 1.00 93.19 348 LYS A N 1
ATOM 2759 C CA . LYS A 1 348 ? 19.689 -3.678 -30.306 1.00 93.19 348 LYS A CA 1
ATOM 2760 C C . LYS A 1 348 ? 18.650 -4.637 -30.866 1.00 93.19 348 LYS A C 1
ATOM 2762 O O . LYS A 1 348 ? 17.846 -5.174 -30.064 1.00 93.19 348 LYS A O 1
#

Sequence (348 aa):
MEEKLTNLRKAMNSTTHKGTHFTEIQKIKIRKALHGEGKIESIKLKRYLVYVMTPVTIVLAAIMLTFELTNSPVNPSPSQGGIHSVITEQNWEPRDQFVKDGKVLFSIYPDPALTAKKSYGYMLSFSEPFETYEGKTLAIYATHKETGLQQTAVPPQTITEPSPGYDSLERFVFFTSVPISGEWKFKVVLDGEAYGDVILYIQEKPEVEHRLMDPNLDLVDYEFTELALELKNKGVEHKLPSKLPVQIINYEIVEGDTNNPHTPKDISINLNGKDGVLFTVRSGKTDPEMASGIHGNNKEEEISVSGHEGTYLEGNIMKWTEGNTFYMFTSNEKLSKETMIKIGESFK

Foldseek 3Di:
DVVVVVVVVVVVVPDPDDDDPDDVVNVVVVVVVVVPPDPPPPPPPPPVVVVVVVVVVVVVVVVVVVVVVVPDDDDDDDDDDDPDPPPDPPPLPADQFWDDPNDTQKGKDWDPLFAAPDKTKIWMAGDDFAVVQAQKWKWKKKAADPPRDIDTQGPTDGDHDADVPDRHSGGVMGMDHHHDFAKMKIFIAINNHTPGIGIDGHHHPPPPVLPQPPLPQFWDFDDCVVVCVVCVVVVHDFWAQRTHSAYFPDKDKDAFDPVDPLTPRWIWMWTAGPVRKTKIKIKDLDDVVPNDPVPDPWDKDWDAALNFIWIDTFFFWIWTDDDRMIIIMGIPHGYDPSNVSNRSNRTD

pLDDT: mean 82.92, std 17.51, range [34.25, 98.62]

InterPro domains:
  IPR025377 Domain of unknown function DUF4367 [PF14285] (293-346)

Secondary structure (DSSP, 8-state):
-HHHHHHHHHHHHSSS--S----HHHHHHHHHHHT-----------THHHHHHHHHHHHHHHHHHHHHHH------------------------BSEEEETTEEEEEEEE-TT-BTTSEEEEEEEE-S-GGGTTT-EEEEEEEETTT--EEEEEEEEE--SPPTTSSSSTTEEEEEE-SS-EEEEEEEEETTEEEEEEEEEEBPPP--------TTPPPEE---HHHHHHHHHTT-----BSEESS-EEEEEEEE--TT-TTS-SSEEEEEEETTS-EEEEEEESS-GGGT----S-PPEEEEEETTEEEEEETTTEEEEEETTEEEEEEESS---HHHHHHHHHTB-